Protein AF-A0AAW9L4E1-F1 (afdb_monomer)

Mean predicted aligned error: 10.04 Å

Nearest PDB structures (foldseek):
  4tv5-assembly1_A  TM=6.682E-01  e=5.127E-01  Staphylococcus aureus subsp. aureus str. Newman
  5ud0-assembly1_A  TM=3.630E-01  e=1.369E+00  Helicobacter pylori 26695
  7tji-assembly1_E  TM=1.903E-01  e=1.455E+00  Saccharomyces cerevisiae
  7tjj-assembly1_E  TM=1.861E-01  e=1.455E+00  Saccharomyces cerevisiae
  9bcx-assembly1_F  TM=1.910E-01  e=4.672E+00  Saccharomyces cerevisiae

Foldseek 3Di:
DLVVVLVVCVVLVHHSDDDPVPDQDPDADPVRHSDADEDEDAAPVVLVVVVVVCVVVVNDQAEYEHAVFLPVDDLVRLLVVLVSCVVSNHQYAGEQDQQPPVPPPDVCVVVVHRDQSAHDDPVSLVSSLVSLLSSQVSPRQEYARRHPVSLVVVVVCCVVVVGPVRRHPHPVVVVCQPDPVVSVVPDDDDDPDDDDPDD

pLDDT: mean 78.95, std 19.86, range [29.73, 97.75]

Structure (mmCIF, N/CA/C/O backbone):
data_AF-A0AAW9L4E1-F1
#
_entry.id   AF-A0AAW9L4E1-F1
#
loop_
_atom_site.group_PDB
_atom_site.id
_atom_site.type_symbol
_atom_site.label_atom_id
_atom_site.label_alt_id
_atom_site.label_comp_id
_atom_site.label_asym_id
_atom_site.label_entity_id
_atom_site.label_seq_id
_atom_site.pdbx_PDB_ins_code
_atom_site.Cartn_x
_atom_site.Cartn_y
_atom_site.Cartn_z
_atom_site.occupancy
_atom_site.B_iso_or_equiv
_atom_site.auth_seq_id
_atom_site.auth_comp_id
_atom_site.auth_asym_id
_atom_site.auth_atom_id
_atom_site.pdbx_PDB_model_num
ATOM 1 N N . MET A 1 1 ? -14.009 -3.585 35.046 1.00 80.94 1 MET A N 1
ATOM 2 C CA . MET A 1 1 ? -13.067 -3.297 33.941 1.00 80.94 1 MET A CA 1
ATOM 3 C C . MET A 1 1 ? -13.590 -3.684 32.552 1.00 80.94 1 MET A C 1
ATOM 5 O O . MET A 1 1 ? -14.058 -2.797 31.861 1.0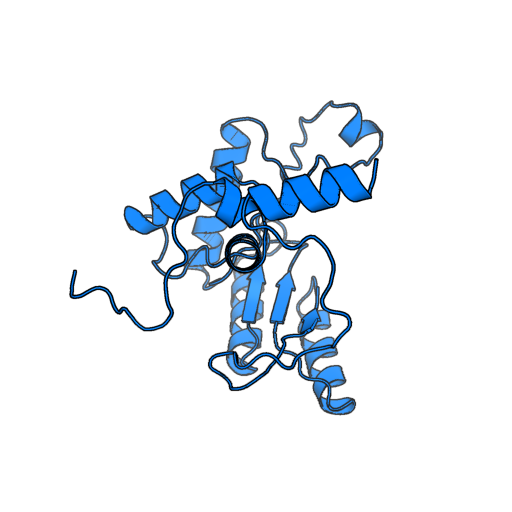0 80.94 1 MET A O 1
ATOM 9 N N . LYS A 1 2 ? -13.585 -4.957 32.101 1.00 91.88 2 LYS A N 1
ATOM 10 C CA . LYS A 1 2 ? -14.016 -5.288 30.712 1.00 91.88 2 LYS A CA 1
ATOM 11 C C . LYS A 1 2 ? -15.481 -4.926 30.405 1.00 91.88 2 LYS A C 1
ATOM 13 O O . LYS A 1 2 ? -15.759 -4.431 29.322 1.00 91.88 2 LYS A O 1
ATOM 18 N N . GLY A 1 3 ? -16.399 -5.144 31.352 1.00 95.06 3 GLY A N 1
ATOM 19 C CA . GLY A 1 3 ? -17.819 -4.793 31.185 1.00 95.06 3 GLY A CA 1
ATOM 20 C C . GLY A 1 3 ? -18.070 -3.285 31.067 1.00 95.06 3 GLY A C 1
ATOM 21 O O . GLY A 1 3 ? -18.851 -2.867 30.224 1.00 95.06 3 GLY A O 1
ATOM 22 N N . GLU A 1 4 ? -17.350 -2.468 31.841 1.00 96.69 4 GLU A N 1
ATOM 23 C CA . GLU A 1 4 ? -17.435 -0.999 31.767 1.00 96.69 4 GLU A CA 1
ATOM 24 C C . GLU A 1 4 ? -16.927 -0.480 30.417 1.00 96.69 4 GLU A C 1
ATOM 26 O O . GLU A 1 4 ? -17.550 0.391 29.820 1.00 96.69 4 GLU A O 1
ATOM 31 N N . VAL A 1 5 ? -15.839 -1.060 29.895 1.00 96.56 5 VAL A N 1
ATOM 32 C CA . VAL A 1 5 ? -15.319 -0.720 28.561 1.00 96.56 5 VAL A CA 1
ATOM 33 C C . VAL A 1 5 ? -16.316 -1.103 27.465 1.00 96.56 5 VAL A C 1
ATOM 35 O O . VAL A 1 5 ? -16.525 -0.325 26.542 1.00 96.56 5 VAL A O 1
ATOM 38 N N . ARG A 1 6 ? -16.979 -2.263 27.573 1.00 96.06 6 ARG A N 1
ATOM 39 C CA . ARG A 1 6 ? -18.031 -2.671 26.625 1.00 96.06 6 ARG A CA 1
ATOM 40 C C . ARG A 1 6 ? -19.215 -1.708 26.623 1.00 96.06 6 ARG A C 1
ATOM 42 O O . ARG A 1 6 ? -19.614 -1.262 25.554 1.00 96.06 6 ARG A O 1
ATOM 49 N N . ALA A 1 7 ? -19.706 -1.343 27.806 1.00 96.12 7 ALA A N 1
ATOM 50 C CA . ALA A 1 7 ? -20.781 -0.364 27.949 1.00 96.12 7 ALA A CA 1
ATOM 51 C C . ALA A 1 7 ? -20.380 1.010 27.384 1.00 96.12 7 ALA A C 1
ATOM 53 O O . ALA A 1 7 ? -21.186 1.690 26.753 1.00 96.12 7 ALA A O 1
ATOM 54 N N . TYR A 1 8 ? -19.116 1.409 27.560 1.00 95.50 8 TYR A N 1
ATOM 55 C CA . TYR A 1 8 ? -18.597 2.631 26.957 1.00 95.50 8 TYR A CA 1
ATOM 56 C C . TYR A 1 8 ? -18.561 2.556 25.422 1.00 95.50 8 TYR A C 1
ATOM 58 O O . TYR A 1 8 ? -19.024 3.492 24.776 1.00 95.50 8 TYR A O 1
ATOM 66 N N . LEU A 1 9 ? -18.082 1.453 24.828 1.00 94.75 9 LEU A N 1
ATOM 67 C CA . LEU A 1 9 ? -18.091 1.258 23.369 1.00 94.75 9 LEU A CA 1
ATOM 68 C C . LEU A 1 9 ? -19.512 1.331 22.795 1.00 94.75 9 LEU A C 1
ATOM 70 O O . LEU A 1 9 ? -19.737 2.026 21.810 1.00 94.75 9 LEU A O 1
ATOM 74 N N . GLU A 1 10 ? -20.483 0.697 23.451 1.00 93.31 10 GLU A N 1
ATOM 75 C CA . GLU A 1 10 ? -21.897 0.801 23.068 1.00 93.31 10 GLU A CA 1
ATOM 76 C C . GLU A 1 10 ? -22.405 2.248 23.134 1.00 93.31 10 GLU A C 1
ATOM 78 O O . GLU A 1 10 ? -23.114 2.693 22.232 1.00 93.31 10 GLU A O 1
ATOM 83 N N . SER A 1 11 ? -21.994 3.017 24.151 1.00 94.50 11 SER A N 1
ATOM 84 C CA . SER A 1 11 ? -22.405 4.421 24.311 1.00 94.50 11 SER A CA 1
ATOM 85 C C . SER A 1 11 ? -21.929 5.350 23.185 1.00 94.50 11 SER A C 1
ATOM 87 O O . SER A 1 11 ? -22.520 6.409 22.981 1.00 94.50 11 SER A O 1
ATOM 89 N N . ILE A 1 12 ? -20.891 4.949 22.442 1.00 94.38 12 ILE A N 1
ATOM 90 C CA . ILE A 1 12 ? -20.349 5.672 21.281 1.00 94.38 12 ILE A CA 1
ATOM 91 C C . ILE A 1 12 ? -20.669 4.970 19.950 1.00 94.38 12 ILE A C 1
ATOM 93 O O . ILE A 1 12 ? -19.976 5.194 18.957 1.00 94.38 12 ILE A O 1
ATOM 97 N N . ASP A 1 13 ? -21.692 4.107 19.926 1.00 89.31 13 ASP A N 1
ATOM 98 C CA . ASP A 1 13 ? -22.109 3.336 18.746 1.00 89.31 13 ASP A CA 1
ATOM 99 C C . ASP A 1 13 ? -20.950 2.528 18.129 1.00 89.31 13 ASP A C 1
ATOM 101 O O . ASP A 1 13 ? -20.707 2.538 16.921 1.00 89.31 13 ASP A O 1
ATOM 105 N N . CYS A 1 14 ? -20.173 1.849 18.974 1.00 91.38 14 CYS A N 1
ATOM 106 C CA . CYS A 1 14 ? -19.114 0.932 18.563 1.00 91.38 14 CYS A CA 1
ATOM 107 C C . CYS A 1 14 ? -19.436 -0.506 19.004 1.00 91.38 14 CYS A C 1
ATOM 109 O O . CYS A 1 14 ? -20.033 -0.700 20.065 1.00 91.38 14 CYS A O 1
ATOM 111 N N . PRO A 1 15 ? -19.022 -1.533 18.235 1.00 90.25 15 PRO A N 1
ATOM 112 C CA . PRO A 1 15 ? -19.212 -2.924 18.637 1.00 90.25 15 PRO A CA 1
ATOM 113 C C . PRO A 1 15 ? -18.525 -3.227 19.975 1.00 90.25 15 PRO A C 1
ATOM 115 O O . PRO A 1 15 ? -17.347 -2.922 20.160 1.00 90.25 15 PRO A O 1
ATOM 118 N N . SER A 1 16 ? -19.242 -3.859 20.905 1.00 93.06 16 SER A N 1
ATOM 119 C CA . SER A 1 16 ? -18.704 -4.274 22.211 1.00 93.06 16 SER A CA 1
ATOM 120 C C . SER A 1 16 ? -18.136 -5.699 22.230 1.00 93.06 16 SER A C 1
ATOM 122 O O . SER A 1 16 ? -17.572 -6.141 23.241 1.00 93.06 16 SER A O 1
ATOM 124 N N . ARG A 1 17 ? -18.284 -6.433 21.124 1.00 90.69 17 ARG A N 1
ATOM 125 C CA . ARG A 1 17 ? -17.785 -7.796 20.902 1.00 90.69 17 ARG A CA 1
ATOM 126 C C . ARG A 1 17 ? -17.677 -8.091 19.408 1.00 90.69 17 ARG A C 1
ATOM 128 O O . ARG A 1 17 ? -18.311 -7.410 18.604 1.00 90.69 17 ARG A O 1
ATOM 135 N N . ASP A 1 18 ? -16.944 -9.148 19.088 1.00 91.50 18 ASP A N 1
ATOM 136 C CA . ASP A 1 18 ? -16.891 -9.708 17.741 1.00 91.50 18 ASP A CA 1
ATOM 137 C C . ASP A 1 18 ? -18.202 -10.427 17.383 1.00 91.50 18 ASP A C 1
ATOM 139 O O . ASP A 1 18 ? -18.963 -10.873 18.262 1.00 91.50 18 ASP A O 1
ATOM 143 N N . ASP A 1 19 ? -18.437 -10.558 16.078 1.00 88.38 19 ASP A N 1
ATOM 144 C CA . ASP A 1 19 ? -19.536 -11.342 15.526 1.00 88.38 19 ASP A CA 1
ATOM 145 C C . ASP A 1 19 ? -19.203 -12.842 15.547 1.00 88.38 19 ASP A C 1
ATOM 147 O O . ASP A 1 19 ? -18.677 -13.412 14.594 1.00 88.38 19 ASP A O 1
ATOM 151 N N . TYR A 1 20 ? -19.501 -13.485 16.676 1.00 91.25 20 TYR A N 1
ATOM 152 C CA . TYR A 1 20 ? -19.357 -14.937 16.826 1.00 91.25 20 TYR A CA 1
ATOM 153 C C . TYR A 1 20 ? -20.478 -15.741 16.159 1.00 91.25 20 TYR A C 1
ATOM 155 O O . TYR A 1 20 ? -20.360 -16.963 16.088 1.00 91.25 20 TYR A O 1
ATOM 163 N N . ASP A 1 21 ? -21.537 -15.085 15.677 1.00 90.50 21 ASP A N 1
ATOM 164 C CA . ASP A 1 21 ? -22.596 -15.754 14.917 1.00 90.50 21 ASP A CA 1
ATOM 165 C C . ASP A 1 21 ? -22.172 -15.969 13.449 1.00 90.50 21 ASP A C 1
ATOM 167 O O . ASP A 1 21 ? -22.861 -16.672 12.711 1.00 90.50 21 ASP A O 1
ATOM 171 N N . LEU A 1 22 ? -21.006 -15.423 13.056 1.00 88.94 22 LEU A N 1
ATOM 172 C CA . LEU A 1 22 ? -20.386 -15.552 11.734 1.00 88.94 22 LEU A CA 1
ATOM 173 C C . LEU A 1 22 ? -21.362 -15.182 10.612 1.00 88.94 22 LEU A C 1
ATOM 175 O O . LEU A 1 22 ? -21.521 -15.919 9.636 1.00 88.94 22 LEU A O 1
ATOM 179 N N . SER A 1 23 ? -22.042 -14.043 10.770 1.00 88.81 23 SER A N 1
ATOM 180 C CA . SER A 1 23 ? -23.030 -13.602 9.795 1.00 88.81 23 SER A CA 1
ATOM 181 C C . SER A 1 23 ? -22.386 -13.374 8.423 1.00 88.81 23 SER A C 1
ATOM 183 O O . SER A 1 23 ? -21.315 -12.778 8.292 1.00 88.81 23 SER A O 1
ATOM 185 N N . THR A 1 24 ? -23.029 -13.887 7.374 1.00 87.50 24 THR A N 1
ATOM 186 C CA . THR A 1 24 ? -22.558 -13.689 6.001 1.00 87.50 24 THR A CA 1
ATOM 187 C C . THR A 1 24 ? -22.766 -12.234 5.597 1.00 87.50 24 THR A C 1
ATOM 189 O O . THR A 1 24 ? -23.858 -11.687 5.754 1.00 87.50 24 THR A O 1
ATOM 192 N N . SER A 1 25 ? -21.722 -11.602 5.062 1.00 87.88 25 SER A N 1
ATOM 193 C CA . SER A 1 25 ? -21.845 -10.256 4.507 1.00 87.88 25 SER A CA 1
ATOM 194 C C . SER A 1 25 ? -22.689 -10.276 3.234 1.00 87.88 25 SER A C 1
ATOM 196 O O . SER A 1 25 ? -22.499 -11.127 2.377 1.00 87.88 25 SER A O 1
ATOM 198 N N . GLU A 1 26 ? -23.577 -9.296 3.069 1.00 89.25 26 GLU A N 1
ATOM 199 C CA . GLU A 1 26 ? -24.306 -9.079 1.808 1.00 89.25 26 GLU A CA 1
ATOM 200 C C . GLU A 1 26 ? -23.493 -8.250 0.790 1.00 89.25 26 GLU A C 1
ATOM 202 O O . GLU A 1 26 ? -23.991 -7.902 -0.280 1.00 89.25 26 GLU A O 1
ATOM 207 N N . SER A 1 27 ? -22.261 -7.857 1.137 1.00 88.38 27 SER A N 1
ATOM 208 C CA . SER A 1 27 ? -21.400 -7.021 0.294 1.00 88.38 27 SER A CA 1
ATOM 209 C C . SER A 1 27 ? -20.395 -7.856 -0.485 1.00 88.38 27 SER A C 1
ATOM 211 O O . SER A 1 27 ? -19.674 -8.652 0.103 1.00 88.38 27 SER A O 1
ATOM 213 N N . THR A 1 28 ? -20.266 -7.573 -1.780 1.00 88.44 28 THR A N 1
ATOM 214 C CA . THR A 1 28 ? -19.254 -8.175 -2.655 1.00 88.44 28 THR A CA 1
ATOM 215 C C . THR A 1 28 ? -18.387 -7.099 -3.306 1.00 88.44 28 THR A C 1
ATOM 217 O O . THR A 1 28 ? -18.787 -5.934 -3.444 1.00 88.44 28 THR A O 1
ATOM 220 N N . PHE A 1 29 ? -17.188 -7.477 -3.746 1.00 84.50 29 PHE A N 1
ATOM 221 C CA . PHE A 1 29 ? -16.363 -6.637 -4.612 1.00 84.50 29 PHE A CA 1
ATOM 222 C C . PHE A 1 29 ? -17.003 -6.492 -6.009 1.00 84.50 29 PHE A C 1
ATOM 224 O O . PHE A 1 29 ? -17.884 -7.276 -6.372 1.00 84.50 29 PHE A O 1
ATOM 231 N N . PRO A 1 30 ? -16.580 -5.504 -6.828 1.00 82.50 30 PRO A N 1
ATOM 232 C CA . PRO A 1 30 ? -17.108 -5.321 -8.185 1.00 82.50 30 PRO A CA 1
ATOM 233 C C . PRO A 1 30 ? -16.941 -6.533 -9.113 1.00 82.50 30 PRO A C 1
ATOM 235 O O . PRO A 1 30 ? -17.665 -6.643 -10.096 1.00 82.50 30 PRO A O 1
ATOM 238 N N . ASP A 1 31 ? -16.004 -7.427 -8.801 1.00 78.31 31 ASP A N 1
ATOM 239 C CA . ASP A 1 31 ? -15.779 -8.691 -9.509 1.00 78.31 31 ASP A CA 1
ATOM 240 C C . ASP A 1 31 ? -16.546 -9.885 -8.909 1.00 78.31 31 ASP A C 1
ATOM 242 O O . ASP A 1 31 ? -16.361 -11.016 -9.345 1.00 78.31 31 ASP A O 1
ATOM 246 N N . GLY A 1 32 ? -17.416 -9.646 -7.922 1.00 84.50 32 GLY A N 1
ATOM 247 C CA . GLY A 1 32 ? -18.290 -10.654 -7.320 1.00 84.50 32 GLY A CA 1
ATOM 248 C C . GLY A 1 32 ? -17.671 -11.458 -6.177 1.00 84.50 32 GLY A C 1
ATOM 249 O O . GLY A 1 32 ? -18.383 -12.235 -5.554 1.00 84.50 32 GLY A O 1
ATOM 250 N N . SER A 1 33 ? -16.387 -11.268 -5.867 1.00 84.00 33 SER A N 1
ATOM 251 C CA . SER A 1 33 ? -15.748 -11.945 -4.731 1.00 84.00 33 SER A CA 1
ATOM 252 C C . SER A 1 33 ? -16.232 -11.418 -3.371 1.00 84.00 33 SER A C 1
ATOM 254 O O . SER A 1 33 ? -16.514 -10.225 -3.226 1.00 84.00 33 SER A O 1
ATOM 256 N N . ASP A 1 34 ? -16.284 -12.295 -2.364 1.00 87.38 34 ASP A N 1
ATOM 257 C CA . ASP A 1 34 ? -16.603 -11.932 -0.971 1.00 87.38 34 ASP A CA 1
ATOM 258 C C . ASP A 1 34 ? -15.377 -11.390 -0.214 1.00 87.38 34 ASP A C 1
ATOM 260 O O . ASP A 1 34 ? -15.488 -10.555 0.684 1.00 87.38 34 ASP A O 1
ATOM 264 N N . TYR A 1 35 ? -14.182 -11.852 -0.588 1.00 87.38 35 TYR A N 1
ATOM 265 C CA . TYR A 1 35 ? -12.907 -11.453 0.003 1.00 87.38 35 TYR A CA 1
ATOM 266 C C . TYR A 1 35 ? -11.794 -11.430 -1.048 1.00 87.38 35 TYR A C 1
ATOM 268 O O . TYR A 1 35 ? -11.903 -12.048 -2.107 1.00 87.38 35 TYR A O 1
ATOM 276 N N . LYS A 1 36 ? -10.705 -10.717 -0.738 1.00 87.06 36 LYS A N 1
ATOM 277 C CA . LYS A 1 36 ? -9.461 -10.736 -1.513 1.00 87.06 36 LYS A CA 1
ATOM 278 C C . LYS A 1 36 ? -8.325 -11.290 -0.673 1.00 87.06 36 LYS A C 1
ATOM 280 O O . LYS A 1 36 ? -8.222 -10.957 0.506 1.00 87.06 36 LYS A O 1
ATOM 285 N N . ILE A 1 37 ? -7.464 -12.083 -1.299 1.00 88.56 37 ILE A N 1
ATOM 286 C CA . ILE A 1 37 ? -6.185 -12.486 -0.714 1.00 88.56 37 ILE A CA 1
ATOM 287 C C . ILE A 1 37 ? -5.140 -11.440 -1.100 1.00 88.56 37 ILE A C 1
ATOM 289 O O . ILE A 1 37 ? -5.015 -11.082 -2.273 1.00 88.56 37 ILE A O 1
ATOM 293 N N . GLU A 1 38 ? -4.422 -10.936 -0.098 1.00 90.19 38 GLU A N 1
ATOM 294 C CA . GLU A 1 38 ? -3.299 -10.020 -0.286 1.00 90.19 38 GLU A CA 1
ATOM 295 C C . GLU A 1 38 ? -1.999 -10.816 -0.235 1.00 90.19 38 GLU A C 1
ATOM 297 O O . GLU A 1 38 ? -1.704 -11.471 0.766 1.00 90.19 38 GLU A O 1
ATOM 302 N N . LEU A 1 39 ? -1.222 -10.752 -1.310 1.00 92.88 39 LEU A N 1
ATOM 303 C CA . LEU A 1 39 ? 0.114 -11.332 -1.373 1.00 92.88 39 LEU A CA 1
ATOM 304 C C . LEU A 1 39 ? 1.142 -10.203 -1.487 1.00 92.88 39 LEU A C 1
ATOM 306 O O . LEU A 1 39 ? 0.847 -9.135 -2.024 1.00 92.88 39 LEU A O 1
ATOM 310 N N . LEU A 1 40 ? 2.338 -10.422 -0.941 1.00 93.50 40 LEU A N 1
ATOM 311 C CA . LEU A 1 40 ? 3.360 -9.382 -0.790 1.00 93.50 40 LEU A CA 1
ATOM 312 C C . LEU A 1 40 ? 4.646 -9.727 -1.561 1.00 93.50 40 LEU A C 1
ATOM 314 O O . LEU A 1 40 ? 5.685 -9.939 -0.931 1.00 93.50 40 LEU A O 1
ATOM 318 N N . PRO A 1 41 ? 4.597 -9.848 -2.900 1.00 94.12 41 PRO A N 1
ATOM 319 C CA . PRO A 1 41 ? 5.807 -10.041 -3.686 1.00 94.12 41 PRO A CA 1
ATOM 320 C C . PRO A 1 41 ? 6.654 -8.764 -3.748 1.00 94.12 41 PRO A C 1
ATOM 322 O O . PRO A 1 41 ? 6.140 -7.653 -3.619 1.00 94.12 41 PRO A O 1
ATOM 325 N N . THR A 1 42 ? 7.950 -8.934 -4.000 1.00 90.06 42 THR A N 1
ATOM 326 C CA . THR A 1 42 ? 8.928 -7.839 -4.084 1.00 90.06 42 THR A CA 1
ATOM 327 C C . THR A 1 42 ? 9.678 -7.776 -5.419 1.00 90.06 42 THR A C 1
ATOM 329 O O . THR A 1 42 ? 10.268 -6.749 -5.749 1.00 90.06 42 THR A O 1
ATOM 332 N N . SER A 1 43 ? 9.636 -8.832 -6.238 1.00 92.56 43 SER A N 1
ATOM 333 C CA . SER A 1 43 ? 10.309 -8.894 -7.546 1.00 92.56 43 SER A CA 1
ATOM 334 C C . SER A 1 43 ? 9.392 -9.435 -8.641 1.00 92.56 43 SER A C 1
ATOM 336 O O . SER A 1 43 ? 8.459 -10.177 -8.354 1.00 92.56 43 SER A O 1
ATOM 338 N N . LEU A 1 44 ? 9.677 -9.120 -9.910 1.00 94.06 44 LEU A N 1
ATOM 339 C CA . LEU A 1 44 ? 8.923 -9.659 -11.054 1.00 94.06 44 LEU A CA 1
ATOM 340 C C . LEU A 1 44 ? 8.885 -11.196 -11.072 1.00 94.06 44 LEU A C 1
ATOM 342 O O . LEU A 1 44 ? 7.841 -11.777 -11.337 1.00 94.06 44 LEU A O 1
ATOM 346 N N . GLU A 1 45 ? 9.991 -11.849 -10.708 1.00 95.94 45 GLU A N 1
ATOM 347 C CA . GLU A 1 45 ? 10.058 -13.312 -10.581 1.00 95.94 45 GLU A CA 1
ATOM 348 C C . GLU A 1 45 ? 9.050 -13.847 -9.553 1.00 95.94 45 GLU A C 1
ATOM 350 O O . GLU A 1 45 ? 8.395 -14.862 -9.787 1.00 95.94 45 GLU A O 1
ATOM 355 N N . GLN A 1 46 ? 8.878 -13.150 -8.424 1.00 96.25 46 GLN A N 1
ATOM 356 C CA . GLN A 1 46 ? 7.883 -13.530 -7.423 1.00 96.25 46 GLN A CA 1
ATOM 357 C C . GLN A 1 46 ? 6.451 -13.267 -7.888 1.00 96.25 46 GLN A C 1
ATOM 359 O O . GLN A 1 46 ? 5.565 -14.019 -7.500 1.00 96.25 46 GLN A O 1
ATOM 364 N N . TYR A 1 47 ? 6.209 -12.231 -8.700 1.00 96.31 47 TYR A N 1
ATOM 365 C CA . TYR A 1 47 ? 4.882 -11.999 -9.282 1.00 96.31 47 TYR A CA 1
ATOM 366 C C . TYR A 1 47 ? 4.504 -13.199 -10.148 1.00 96.31 47 TYR A C 1
ATOM 368 O O . TYR A 1 47 ? 3.467 -13.807 -9.898 1.00 96.31 47 TYR A O 1
ATOM 376 N N . ASP A 1 48 ? 5.382 -13.568 -11.086 1.00 96.56 48 ASP A N 1
ATOM 377 C CA . ASP A 1 48 ? 5.186 -14.704 -11.992 1.00 96.56 48 ASP A CA 1
ATOM 378 C C . ASP A 1 48 ? 4.989 -16.007 -11.198 1.00 96.56 48 ASP A C 1
ATOM 380 O O . ASP A 1 48 ? 3.990 -16.697 -11.369 1.00 96.56 48 ASP A O 1
ATOM 384 N N . THR A 1 49 ? 5.858 -16.279 -10.218 1.00 97.75 49 THR A N 1
ATOM 385 C CA . THR A 1 49 ? 5.759 -17.484 -9.375 1.00 97.75 49 THR A CA 1
ATOM 386 C C . THR A 1 49 ? 4.434 -17.565 -8.611 1.00 97.75 49 THR A C 1
ATOM 388 O O . THR A 1 49 ? 3.848 -18.637 -8.490 1.00 97.75 49 THR A O 1
ATOM 391 N N . LEU A 1 50 ? 3.954 -16.452 -8.047 1.00 97.12 50 LEU A N 1
ATOM 392 C CA . LEU A 1 50 ? 2.702 -16.443 -7.287 1.00 97.12 50 LEU A CA 1
ATOM 393 C C . LEU A 1 50 ? 1.476 -16.597 -8.187 1.00 97.12 50 LEU A C 1
ATOM 395 O O . LEU A 1 50 ? 0.499 -17.198 -7.746 1.00 97.12 50 LEU A O 1
ATOM 399 N N . ILE A 1 51 ? 1.521 -16.059 -9.407 1.00 95.75 51 ILE A N 1
ATOM 400 C CA . ILE A 1 51 ? 0.475 -16.256 -10.417 1.00 95.75 51 ILE A CA 1
ATOM 401 C C . ILE A 1 51 ? 0.398 -17.742 -10.781 1.00 95.75 51 ILE A C 1
ATOM 403 O O . ILE A 1 51 ? -0.669 -18.337 -10.635 1.00 95.75 51 ILE A O 1
ATOM 407 N N . ASP A 1 52 ? 1.536 -18.350 -11.130 1.00 96.62 52 ASP A N 1
ATOM 408 C CA . ASP A 1 52 ? 1.624 -19.765 -11.508 1.00 96.62 52 ASP A CA 1
ATOM 409 C C . ASP A 1 52 ? 1.127 -20.686 -10.383 1.00 96.62 52 ASP A C 1
ATOM 411 O O . ASP A 1 52 ? 0.313 -21.580 -10.609 1.00 96.62 52 ASP A O 1
ATOM 415 N N . LEU A 1 53 ? 1.559 -20.439 -9.140 1.00 96.81 53 LEU A N 1
ATOM 416 C CA . LEU A 1 53 ? 1.109 -21.210 -7.975 1.00 96.81 53 LEU A CA 1
ATOM 417 C C . LEU A 1 53 ? -0.377 -20.997 -7.664 1.00 96.81 53 LEU A C 1
ATOM 419 O O . LEU A 1 53 ? -1.043 -21.910 -7.172 1.00 96.81 53 LEU A O 1
ATOM 423 N N . GLY A 1 54 ? -0.895 -19.792 -7.915 1.00 94.50 54 GLY A N 1
ATOM 424 C CA . GLY A 1 54 ? -2.316 -19.487 -7.784 1.00 94.50 54 GLY A CA 1
ATOM 425 C C . GLY A 1 54 ? -3.159 -20.330 -8.735 1.00 94.50 54 GLY A C 1
ATOM 426 O O . GLY A 1 54 ? -4.145 -20.932 -8.312 1.00 94.50 54 GLY A O 1
ATOM 427 N N . GLU A 1 55 ? -2.730 -20.435 -9.994 1.00 94.19 55 GLU A N 1
ATOM 428 C CA . GLU A 1 55 ? -3.371 -21.291 -10.994 1.00 94.19 55 GLU A CA 1
ATOM 429 C C . GLU A 1 55 ? -3.222 -22.783 -10.650 1.00 94.19 55 GLU A C 1
ATOM 431 O O . GLU A 1 55 ? -4.215 -23.511 -10.646 1.00 94.19 55 GLU A O 1
ATOM 436 N N . GLU A 1 56 ? -2.015 -23.238 -10.290 1.00 97.56 56 GLU A N 1
ATOM 437 C CA . GLU A 1 56 ? -1.733 -24.642 -9.952 1.00 97.56 56 GLU A CA 1
ATOM 438 C C . GLU A 1 56 ? -2.612 -25.158 -8.802 1.00 97.56 56 GLU A C 1
ATOM 440 O O . GLU A 1 56 ? -3.057 -26.310 -8.810 1.00 97.56 56 GLU A O 1
ATOM 445 N N . HIS A 1 57 ? -2.855 -24.314 -7.799 1.00 95.94 57 HIS A N 1
ATOM 446 C CA . HIS A 1 57 ? -3.549 -24.699 -6.574 1.00 95.94 57 HIS A CA 1
ATOM 447 C C . HIS A 1 57 ? -5.008 -24.232 -6.494 1.00 95.94 57 HIS A C 1
ATOM 449 O O . HIS A 1 57 ? -5.627 -24.427 -5.447 1.00 95.94 57 HIS A O 1
ATOM 455 N N . ASP A 1 58 ? -5.562 -23.650 -7.564 1.00 92.94 58 ASP A N 1
ATOM 456 C CA . ASP A 1 58 ? -6.917 -23.071 -7.589 1.00 92.94 58 ASP A CA 1
ATOM 457 C C . ASP A 1 58 ? -7.126 -22.037 -6.458 1.00 92.94 58 ASP A C 1
ATOM 459 O O . ASP A 1 58 ? -8.149 -21.996 -5.768 1.00 92.94 58 ASP A O 1
ATOM 463 N N . VAL A 1 59 ? -6.101 -21.208 -6.224 1.00 91.19 59 VAL A N 1
ATOM 464 C CA . VAL A 1 59 ? -6.108 -20.131 -5.227 1.00 91.19 59 VAL A CA 1
ATOM 465 C C . VAL A 1 59 ? -6.169 -18.783 -5.945 1.00 91.19 59 VAL A C 1
ATOM 467 O O . VAL A 1 59 ? -5.255 -18.437 -6.694 1.00 91.19 59 VAL A O 1
ATOM 470 N N . PRO A 1 60 ? -7.198 -17.955 -5.692 1.00 89.12 60 PRO A N 1
ATOM 471 C CA . PRO A 1 60 ? -7.331 -16.682 -6.379 1.00 89.12 60 PRO A CA 1
ATOM 472 C C . PRO A 1 60 ? -6.237 -15.700 -5.949 1.00 89.12 60 PRO A C 1
ATOM 474 O O . PRO A 1 60 ? -6.146 -15.298 -4.786 1.00 89.12 60 PRO A O 1
ATOM 477 N N . VAL A 1 61 ? -5.456 -15.234 -6.920 1.00 92.62 61 VAL A N 1
ATOM 478 C CA . VAL A 1 61 ? -4.505 -14.134 -6.744 1.00 92.62 61 VAL A CA 1
ATOM 479 C C . VAL A 1 61 ? -5.213 -12.837 -7.108 1.00 92.62 61 VAL A C 1
ATOM 481 O O . VAL A 1 61 ? -5.355 -12.485 -8.271 1.00 92.62 61 VAL A O 1
ATOM 484 N N . ASN A 1 62 ? -5.742 -12.128 -6.111 1.00 91.31 62 ASN A N 1
ATOM 485 C CA . ASN A 1 62 ? -6.548 -10.933 -6.378 1.00 91.31 62 ASN A CA 1
ATOM 486 C C . ASN A 1 62 ? -5.778 -9.626 -6.237 1.00 91.31 62 ASN A C 1
ATOM 488 O O . ASN A 1 62 ? -6.141 -8.626 -6.862 1.00 91.31 62 ASN A O 1
ATOM 492 N N . LYS A 1 63 ? -4.787 -9.598 -5.343 1.00 92.56 63 LYS A N 1
ATOM 493 C CA . LYS A 1 63 ? -4.143 -8.360 -4.933 1.00 92.56 63 LYS A CA 1
ATOM 494 C C . LYS A 1 63 ? -2.692 -8.577 -4.536 1.00 92.56 63 LYS A C 1
ATOM 496 O O . LYS A 1 63 ? -2.391 -9.424 -3.697 1.00 92.56 63 LYS A O 1
ATOM 501 N N . PHE A 1 64 ? -1.831 -7.724 -5.074 1.00 94.31 64 PHE A N 1
ATOM 502 C CA . PHE A 1 64 ? -0.445 -7.582 -4.664 1.00 94.31 64 PHE A CA 1
ATOM 503 C C . PHE A 1 64 ? -0.225 -6.271 -3.919 1.00 94.31 64 PHE A C 1
ATOM 505 O O . PHE A 1 64 ? -0.736 -5.215 -4.308 1.00 94.31 64 PHE A O 1
ATOM 512 N N . ILE A 1 65 ? 0.540 -6.356 -2.833 1.00 92.25 65 ILE A N 1
AT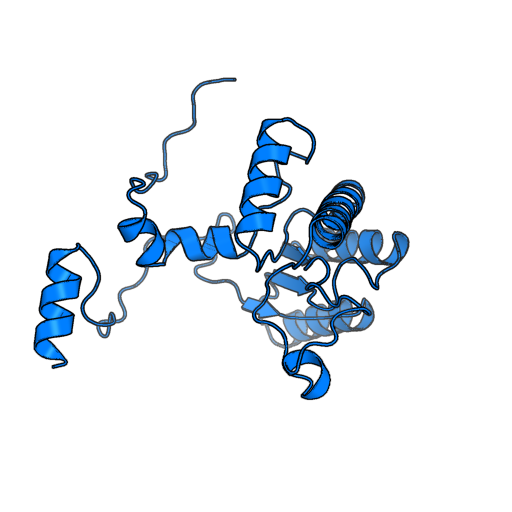OM 513 C CA . ILE A 1 65 ? 1.066 -5.207 -2.101 1.00 92.25 65 ILE A CA 1
ATOM 514 C C . ILE A 1 65 ? 2.587 -5.301 -2.134 1.00 92.25 65 ILE A C 1
ATOM 516 O O . ILE A 1 65 ? 3.189 -6.060 -1.376 1.00 92.25 65 ILE A O 1
ATOM 520 N N . ASP A 1 66 ? 3.196 -4.515 -3.012 1.00 91.62 66 ASP A N 1
ATOM 521 C CA . ASP A 1 66 ? 4.646 -4.434 -3.134 1.00 91.62 66 ASP A CA 1
ATOM 522 C C . ASP A 1 66 ? 5.201 -3.493 -2.062 1.00 91.62 66 ASP A C 1
ATOM 524 O O . ASP A 1 66 ? 5.047 -2.269 -2.137 1.00 91.62 66 ASP A O 1
ATOM 528 N N . VAL A 1 67 ? 5.791 -4.091 -1.026 1.00 82.31 67 VAL A N 1
ATOM 529 C CA . VAL A 1 67 ? 6.309 -3.378 0.153 1.00 82.31 67 VAL A CA 1
ATOM 530 C C . VAL A 1 67 ? 7.783 -3.001 0.039 1.00 82.31 67 VAL A C 1
ATOM 532 O O . VAL A 1 67 ? 8.259 -2.212 0.853 1.00 82.31 67 VAL A O 1
ATOM 535 N N . THR A 1 68 ? 8.505 -3.556 -0.941 1.00 73.94 68 THR A N 1
ATOM 536 C CA . THR A 1 68 ? 9.831 -3.054 -1.337 1.00 73.94 68 THR A CA 1
ATOM 537 C C . THR A 1 68 ? 9.691 -1.629 -1.837 1.00 73.94 68 THR A C 1
ATOM 539 O O . THR A 1 68 ? 10.397 -0.738 -1.374 1.00 73.94 68 THR A O 1
ATOM 542 N N . GLY A 1 69 ? 8.672 -1.402 -2.662 1.00 68.56 69 GLY A N 1
ATOM 543 C CA . GLY A 1 69 ? 8.169 -0.073 -2.916 1.00 68.56 69 GLY A CA 1
ATOM 544 C C . GLY A 1 69 ? 8.831 0.649 -4.077 1.00 68.56 69 GLY A C 1
ATOM 545 O O . GLY A 1 69 ? 9.800 0.195 -4.680 1.00 68.56 69 GLY A O 1
ATOM 546 N N . THR A 1 70 ? 8.275 1.817 -4.384 1.00 79.38 70 THR A N 1
ATOM 547 C CA . THR A 1 70 ? 8.590 2.581 -5.600 1.00 79.38 70 THR A CA 1
ATOM 548 C C . THR A 1 70 ? 10.033 3.073 -5.661 1.00 79.38 70 THR A C 1
ATOM 550 O O . THR A 1 70 ? 10.479 3.441 -6.738 1.00 79.38 70 THR A O 1
ATOM 553 N N . VAL A 1 71 ? 10.754 3.100 -4.540 1.00 82.19 71 VAL A N 1
ATOM 554 C CA . VAL A 1 71 ? 12.098 3.689 -4.459 1.00 82.19 71 VAL A CA 1
ATOM 555 C C . VAL A 1 71 ? 13.193 2.767 -4.990 1.00 82.19 71 VAL A C 1
ATOM 557 O O . VAL A 1 71 ? 14.168 3.255 -5.557 1.00 82.19 71 VAL A O 1
ATOM 560 N N . PHE A 1 72 ? 13.056 1.450 -4.822 1.00 84.69 72 PHE A N 1
ATOM 561 C CA . PHE A 1 72 ? 14.096 0.504 -5.247 1.00 84.69 72 PHE A CA 1
ATOM 562 C C . PHE A 1 72 ? 13.906 0.001 -6.675 1.00 84.69 72 PHE A C 1
ATOM 564 O O . PHE A 1 72 ? 14.880 -0.414 -7.299 1.00 84.69 72 PHE A O 1
ATOM 571 N N . ASP A 1 73 ? 12.679 0.062 -7.187 1.00 90.44 73 ASP A N 1
ATOM 572 C CA . ASP A 1 73 ? 12.377 -0.339 -8.552 1.00 90.44 73 ASP A CA 1
ATOM 573 C C . ASP A 1 73 ? 12.706 0.784 -9.542 1.00 90.44 73 ASP A C 1
ATOM 575 O O . ASP A 1 73 ? 12.313 1.946 -9.381 1.00 90.44 73 ASP A O 1
ATOM 579 N N . SER A 1 74 ? 13.364 0.415 -10.636 1.00 92.81 74 SER A N 1
ATOM 580 C CA . SER A 1 74 ? 13.490 1.280 -11.802 1.00 92.81 74 SER A CA 1
ATOM 581 C C . SER A 1 74 ? 12.128 1.557 -12.449 1.00 92.81 74 SER A C 1
ATOM 583 O O . SER A 1 74 ? 11.165 0.797 -12.323 1.00 92.81 74 SER A O 1
ATOM 585 N N . ASP A 1 75 ? 12.048 2.633 -13.230 1.00 95.56 75 ASP A N 1
ATOM 586 C CA . ASP A 1 75 ? 10.831 2.962 -13.977 1.00 95.56 75 ASP A CA 1
ATOM 587 C C . ASP A 1 75 ? 10.401 1.849 -14.954 1.00 95.56 75 ASP A C 1
ATOM 589 O O . ASP A 1 75 ? 9.223 1.743 -15.299 1.00 95.56 75 ASP A O 1
ATOM 593 N N . GLU A 1 76 ? 11.343 1.049 -15.460 1.00 96.12 76 GLU A N 1
ATOM 594 C CA . GLU A 1 76 ? 11.050 -0.105 -16.315 1.00 96.12 76 GLU A CA 1
ATOM 595 C C . GLU A 1 76 ? 10.410 -1.237 -15.508 1.00 96.12 76 GLU A C 1
ATOM 597 O O . GLU A 1 76 ? 9.350 -1.734 -15.891 1.00 96.12 76 GLU A O 1
ATOM 602 N N . GLU A 1 77 ? 10.983 -1.569 -14.349 1.00 95.19 77 GLU A N 1
ATOM 603 C CA . GLU A 1 77 ? 10.441 -2.585 -13.443 1.00 95.19 77 GLU A CA 1
ATOM 604 C C . GLU A 1 77 ? 9.034 -2.222 -12.966 1.00 95.19 77 GLU A C 1
ATOM 606 O O . GLU A 1 77 ? 8.141 -3.066 -13.013 1.00 95.19 77 GLU A O 1
ATOM 611 N N . ILE A 1 78 ? 8.785 -0.959 -12.597 1.00 95.56 78 ILE A N 1
ATOM 612 C CA . ILE A 1 78 ? 7.445 -0.504 -12.193 1.00 95.56 78 ILE A CA 1
ATOM 613 C C . ILE A 1 78 ? 6.441 -0.677 -13.334 1.00 95.56 78 ILE A C 1
ATOM 615 O O . ILE A 1 78 ? 5.329 -1.168 -13.113 1.00 95.56 78 ILE A O 1
ATOM 619 N N . ARG A 1 79 ? 6.807 -0.287 -14.563 1.00 96.69 79 ARG A N 1
ATOM 620 C CA . ARG A 1 79 ? 5.916 -0.434 -15.724 1.00 96.69 79 ARG A CA 1
ATOM 621 C C . ARG A 1 79 ? 5.604 -1.897 -16.005 1.00 96.69 79 ARG A C 1
ATOM 623 O O . ARG A 1 79 ? 4.442 -2.201 -16.282 1.00 96.69 79 ARG A O 1
ATOM 630 N N . GLU A 1 80 ? 6.598 -2.777 -15.914 1.00 96.94 80 GLU A N 1
ATOM 631 C CA . GLU A 1 80 ? 6.412 -4.210 -16.138 1.00 96.94 80 GLU A CA 1
ATOM 632 C C . GLU A 1 80 ? 5.565 -4.841 -15.026 1.00 96.94 80 GLU A C 1
ATOM 634 O O . GLU A 1 80 ? 4.584 -5.510 -15.339 1.00 96.94 80 GLU A O 1
ATOM 639 N N . LYS A 1 81 ? 5.816 -4.528 -13.744 1.00 96.19 81 LYS A N 1
ATOM 640 C CA . LYS A 1 81 ? 4.970 -4.964 -12.613 1.00 96.19 81 LYS A CA 1
ATOM 641 C C . LYS A 1 81 ? 3.515 -4.542 -12.826 1.00 96.19 81 LYS A C 1
ATOM 643 O O . LYS A 1 81 ? 2.593 -5.352 -12.736 1.00 96.19 81 LYS A O 1
ATOM 648 N N . CYS A 1 82 ? 3.298 -3.279 -13.200 1.00 95.81 82 CYS A N 1
ATOM 649 C CA . CYS A 1 82 ? 1.964 -2.770 -13.504 1.00 95.81 82 CYS A CA 1
ATOM 650 C C . CYS A 1 82 ? 1.326 -3.465 -14.714 1.00 95.81 82 CYS A C 1
ATOM 652 O O . CYS A 1 82 ? 0.110 -3.652 -14.740 1.00 95.81 82 CYS A O 1
ATOM 654 N N . LYS A 1 83 ? 2.111 -3.795 -15.743 1.00 97.00 83 LYS A N 1
ATOM 655 C CA . LYS A 1 83 ? 1.634 -4.495 -16.938 1.00 97.00 83 LYS A CA 1
ATOM 656 C C . LYS A 1 83 ? 1.206 -5.920 -16.595 1.00 97.00 83 LYS A C 1
ATOM 658 O O . LYS A 1 83 ? 0.052 -6.234 -16.866 1.00 97.00 83 LYS A O 1
ATOM 663 N N . ARG A 1 84 ? 2.058 -6.696 -15.919 1.00 95.75 84 ARG A N 1
ATOM 664 C CA . ARG A 1 84 ? 1.753 -8.062 -15.466 1.00 95.75 84 ARG A CA 1
ATOM 665 C C . ARG A 1 84 ? 0.465 -8.110 -14.652 1.00 95.75 84 ARG A C 1
ATOM 667 O O . ARG A 1 84 ? -0.463 -8.826 -15.002 1.00 95.75 84 ARG A O 1
ATOM 674 N N . CYS A 1 85 ? 0.335 -7.249 -13.640 1.00 95.44 85 CYS A N 1
ATOM 675 C CA . CYS A 1 85 ? -0.890 -7.204 -12.841 1.00 95.44 85 CYS A CA 1
ATOM 676 C C . CYS A 1 85 ? -2.136 -6.836 -13.659 1.00 95.44 85 CYS A C 1
ATOM 678 O O . CYS A 1 85 ? -3.217 -7.342 -13.383 1.00 95.44 85 CYS A O 1
ATOM 680 N N . ARG A 1 86 ? -2.022 -5.960 -14.667 1.00 94.69 86 ARG A N 1
ATOM 681 C CA . ARG A 1 86 ? -3.163 -5.632 -15.536 1.00 94.69 86 ARG A CA 1
ATOM 682 C C . ARG A 1 86 ? -3.568 -6.797 -16.433 1.00 94.69 86 ARG A C 1
ATOM 684 O O . ARG A 1 86 ? -4.765 -6.963 -16.642 1.00 94.69 86 ARG A O 1
ATOM 691 N N . GLU A 1 87 ? -2.601 -7.532 -16.974 1.00 95.25 87 GLU A N 1
ATOM 692 C CA . GLU A 1 87 ? -2.837 -8.696 -17.837 1.00 95.25 87 GLU A CA 1
ATOM 693 C C . GLU A 1 87 ? -3.571 -9.804 -17.068 1.00 95.25 87 GLU A C 1
ATOM 695 O O . GLU A 1 87 ? -4.556 -10.334 -17.576 1.00 95.25 87 GLU A O 1
ATOM 700 N N . GLU A 1 88 ? -3.203 -10.019 -15.804 1.00 94.00 88 GLU A N 1
ATOM 701 C CA . GLU A 1 88 ? -3.815 -11.026 -14.923 1.00 94.00 88 GLU A CA 1
ATOM 702 C C . GLU A 1 88 ? -5.037 -10.527 -14.127 1.00 94.00 88 GLU A C 1
ATOM 704 O O . GLU A 1 88 ? -5.618 -11.250 -13.321 1.00 94.00 88 GLU A O 1
ATOM 709 N N . GLY A 1 89 ? -5.439 -9.261 -14.291 1.00 91.38 89 GLY A N 1
ATOM 710 C CA . GLY A 1 89 ? -6.552 -8.682 -13.525 1.00 91.38 89 GLY A CA 1
ATOM 711 C C . GLY A 1 89 ? -6.285 -8.532 -12.016 1.00 91.38 89 GLY A C 1
ATOM 712 O O . GLY A 1 89 ? -7.225 -8.401 -11.230 1.00 91.38 89 GLY A O 1
ATOM 713 N N . ILE A 1 90 ? -5.018 -8.506 -11.606 1.00 93.06 90 ILE A N 1
ATOM 714 C CA . ILE A 1 90 ? -4.567 -8.368 -10.218 1.00 93.06 90 ILE A CA 1
ATOM 715 C C . ILE A 1 90 ? -4.539 -6.889 -9.820 1.00 93.06 90 ILE A C 1
ATOM 717 O O . ILE A 1 90 ? -4.002 -6.026 -10.523 1.00 93.06 90 ILE A O 1
ATOM 721 N N . GLN A 1 91 ? -5.076 -6.566 -8.644 1.00 92.06 91 GLN A N 1
ATOM 722 C CA . GLN A 1 91 ? -4.930 -5.230 -8.077 1.00 92.06 91 GLN A CA 1
ATOM 723 C C . GLN A 1 91 ? -3.512 -5.039 -7.524 1.00 92.06 91 GLN A C 1
ATOM 725 O O . GLN A 1 91 ? -3.137 -5.692 -6.556 1.00 92.06 91 GLN A O 1
ATOM 730 N N . LEU A 1 92 ? -2.756 -4.089 -8.075 1.00 92.88 9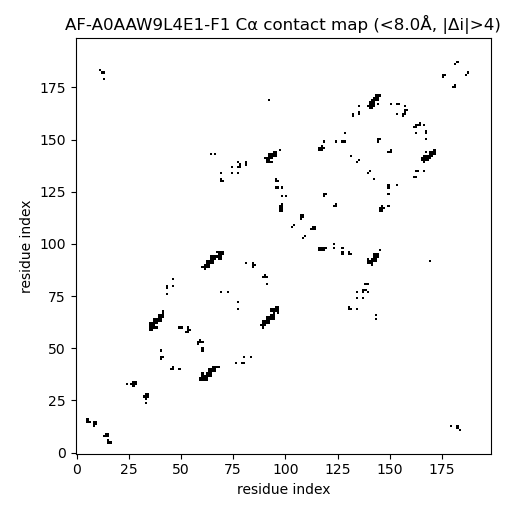2 LEU A N 1
ATOM 731 C CA . LEU A 1 92 ? -1.441 -3.713 -7.555 1.00 92.88 92 LEU A CA 1
ATOM 732 C C . LEU A 1 92 ? -1.517 -2.457 -6.682 1.00 92.88 92 LEU A C 1
ATOM 734 O O . LEU A 1 92 ? -1.965 -1.396 -7.136 1.00 92.88 92 LEU A O 1
ATOM 738 N N . LEU A 1 93 ? -1.039 -2.575 -5.444 1.00 92.62 93 LEU A N 1
ATOM 739 C CA . LEU A 1 93 ? -0.670 -1.453 -4.589 1.00 92.62 93 LEU A CA 1
ATOM 740 C C . LEU A 1 93 ? 0.846 -1.456 -4.413 1.00 92.62 93 LEU A C 1
ATOM 742 O O . LEU A 1 93 ? 1.417 -2.489 -4.080 1.00 92.62 93 LEU A O 1
ATOM 746 N N . MET A 1 94 ? 1.478 -0.296 -4.566 1.00 91.38 94 MET A N 1
ATOM 747 C CA . MET A 1 94 ? 2.888 -0.130 -4.211 1.00 91.38 94 MET A CA 1
ATOM 748 C C . MET A 1 94 ? 3.023 0.768 -2.990 1.00 91.38 94 MET A C 1
ATOM 750 O O . MET A 1 94 ? 2.263 1.721 -2.800 1.00 91.38 94 MET A O 1
ATOM 754 N N . GLU A 1 95 ? 3.972 0.455 -2.129 1.00 86.75 95 GLU A N 1
ATOM 755 C CA . GLU A 1 95 ? 4.309 1.298 -0.994 1.00 86.75 95 GLU A CA 1
ATOM 756 C C . GLU A 1 95 ? 5.367 2.329 -1.423 1.00 86.75 95 GLU A C 1
ATOM 758 O O . GLU A 1 95 ? 6.406 1.942 -1.950 1.00 86.75 95 GLU A O 1
ATOM 763 N N . PRO A 1 96 ? 5.141 3.645 -1.273 1.00 84.06 96 PRO A N 1
ATOM 764 C CA . PRO A 1 96 ? 6.250 4.591 -1.348 1.00 84.06 96 PRO A CA 1
ATOM 765 C C . PRO A 1 96 ? 7.165 4.387 -0.131 1.00 84.06 96 PRO A C 1
ATOM 767 O O . PRO A 1 96 ? 6.734 3.836 0.884 1.00 84.06 96 PRO A O 1
ATOM 770 N N . GLU A 1 97 ? 8.424 4.814 -0.215 1.00 72.75 97 GLU A N 1
ATOM 771 C CA . GLU A 1 97 ? 9.406 4.563 0.846 1.00 72.75 97 GLU A CA 1
ATOM 772 C C . GLU A 1 97 ? 8.919 4.975 2.245 1.00 72.75 97 GLU A C 1
ATOM 774 O O . GLU A 1 97 ? 8.403 6.072 2.473 1.00 72.75 97 GLU A O 1
ATOM 779 N N . LYS A 1 98 ? 9.131 4.072 3.211 1.00 63.19 98 LYS A N 1
ATOM 780 C CA . LYS A 1 98 ? 8.748 4.238 4.617 1.00 63.19 98 LYS A CA 1
ATOM 781 C C . LYS A 1 98 ? 9.787 5.035 5.398 1.00 63.19 98 LYS A C 1
ATOM 783 O O . LYS A 1 98 ? 10.347 4.521 6.361 1.00 63.19 98 LYS A O 1
ATOM 788 N N . GLY A 1 99 ? 10.071 6.268 4.987 1.00 53.47 99 GLY A N 1
ATOM 789 C CA . GLY A 1 99 ? 10.880 7.191 5.787 1.00 53.47 99 GLY A CA 1
ATOM 790 C C . GLY A 1 99 ? 12.190 6.594 6.322 1.00 53.47 99 GLY A C 1
ATOM 791 O O . GLY A 1 99 ? 12.559 6.907 7.456 1.00 53.47 99 GLY A O 1
ATOM 792 N N . HIS A 1 100 ? 12.869 5.733 5.547 1.00 53.88 100 HIS A N 1
ATOM 793 C CA . HIS A 1 100 ? 14.261 5.380 5.811 1.00 53.88 100 HIS A CA 1
ATOM 794 C C . HIS A 1 100 ? 15.093 6.618 5.513 1.00 53.88 100 HIS A C 1
ATOM 796 O O . HIS A 1 100 ? 15.701 6.760 4.463 1.00 53.88 100 HIS A O 1
ATOM 802 N N . ASP A 1 101 ? 15.068 7.555 6.445 1.00 58.28 101 ASP A N 1
ATOM 803 C CA . ASP A 1 101 ? 15.937 8.702 6.398 1.00 58.28 101 ASP A CA 1
ATOM 804 C C . ASP A 1 101 ? 17.341 8.202 6.770 1.00 58.28 101 ASP A C 1
ATOM 806 O O . ASP A 1 101 ? 17.550 7.768 7.907 1.00 58.28 101 ASP A O 1
ATOM 810 N N . PRO A 1 102 ? 18.326 8.235 5.854 1.00 55.97 102 PRO A N 1
ATOM 811 C CA . PRO A 1 102 ? 19.698 7.848 6.175 1.00 55.97 102 PRO A CA 1
ATOM 812 C C . PRO A 1 102 ? 20.301 8.722 7.287 1.00 55.97 102 PRO A C 1
ATOM 814 O O . PRO A 1 102 ? 21.325 8.366 7.870 1.00 55.97 102 PRO A O 1
ATOM 817 N N . SER A 1 103 ? 19.680 9.874 7.571 1.00 54.78 103 SER A N 1
ATOM 818 C CA . SER A 1 103 ? 20.005 10.774 8.673 1.00 54.78 103 SER A CA 1
ATOM 819 C C . SER A 1 103 ? 19.185 10.529 9.949 1.00 54.78 103 SER A C 1
ATOM 821 O O . SER A 1 103 ? 19.403 11.222 10.947 1.00 54.78 103 SER A O 1
ATOM 823 N N . ASP A 1 104 ? 18.299 9.522 9.980 1.00 61.41 104 ASP A N 1
ATOM 824 C CA . ASP A 1 104 ? 17.605 9.097 11.197 1.00 61.41 104 ASP A CA 1
ATOM 825 C C . ASP A 1 104 ? 18.599 8.434 12.164 1.00 61.41 104 ASP A C 1
ATOM 827 O O . ASP A 1 104 ? 18.881 7.237 12.147 1.00 61.41 104 ASP A O 1
ATOM 831 N N . VAL A 1 105 ? 19.137 9.269 13.052 1.00 61.47 105 VAL A N 1
ATOM 832 C CA . VAL A 1 105 ? 20.019 8.891 14.163 1.00 61.47 105 VAL A CA 1
ATOM 833 C C . VAL A 1 105 ? 19.245 8.454 15.414 1.00 61.47 105 VAL A C 1
ATOM 835 O O . VAL A 1 105 ? 19.811 8.389 16.509 1.00 61.47 105 VAL A O 1
ATOM 838 N N . SER A 1 106 ? 17.935 8.206 15.308 1.00 66.06 106 SER A N 1
ATOM 839 C CA . SER A 1 106 ? 17.128 7.801 16.454 1.00 66.06 106 SER A CA 1
ATOM 840 C C . SER A 1 106 ? 17.527 6.421 16.967 1.00 66.06 106 SER A C 1
ATOM 842 O O . SER A 1 106 ? 18.037 5.552 16.256 1.00 66.06 106 SER A O 1
ATOM 844 N N . GLN A 1 107 ? 17.215 6.184 18.241 1.00 63.81 107 GLN A N 1
ATOM 845 C CA . GLN A 1 107 ? 17.40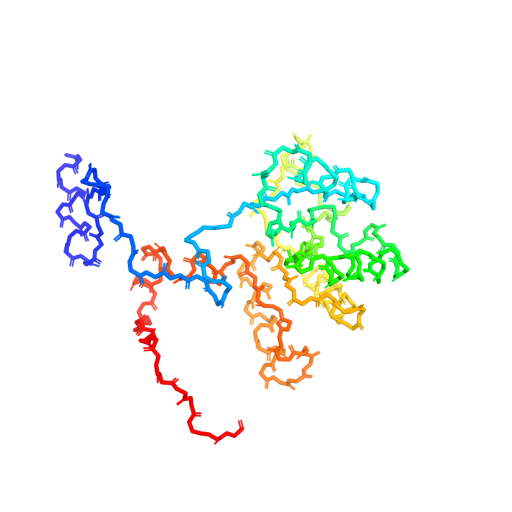0 4.873 18.860 1.00 63.81 107 GLN A CA 1
ATOM 846 C C . GLN A 1 107 ? 16.633 3.764 18.125 1.00 63.81 107 GLN A C 1
ATOM 848 O O . GLN A 1 107 ? 17.028 2.608 18.214 1.00 63.81 107 GLN A O 1
ATOM 853 N N . GLN A 1 108 ? 15.559 4.095 17.396 1.00 64.00 108 GLN A N 1
ATOM 854 C CA . GLN A 1 108 ? 14.791 3.112 16.632 1.00 64.00 108 GLN A CA 1
ATOM 855 C C . GLN A 1 108 ? 15.626 2.543 15.483 1.00 64.00 108 GLN A C 1
ATOM 857 O O . GLN A 1 108 ? 15.746 1.326 15.385 1.00 64.00 108 GLN A O 1
ATOM 862 N N . MET A 1 109 ? 16.304 3.396 14.709 1.00 64.12 109 MET A N 1
ATOM 863 C CA . MET A 1 109 ? 17.239 2.946 13.672 1.00 64.12 109 MET A CA 1
ATOM 864 C C . MET A 1 109 ? 18.419 2.167 14.250 1.00 64.12 109 MET A C 1
ATOM 866 O O . MET A 1 109 ? 18.755 1.100 13.741 1.00 64.12 109 MET A O 1
ATOM 870 N N . ALA A 1 110 ? 18.991 2.622 15.370 1.00 64.31 110 ALA A N 1
ATOM 871 C CA . ALA A 1 110 ? 20.077 1.904 16.044 1.00 64.31 110 ALA A CA 1
ATOM 872 C C . ALA A 1 110 ? 19.672 0.497 16.536 1.00 64.31 110 ALA A C 1
ATOM 874 O O . ALA A 1 110 ? 20.521 -0.383 16.661 1.00 64.31 110 ALA A O 1
ATOM 875 N N . LEU A 1 111 ? 18.382 0.282 16.809 1.00 68.38 111 LEU A N 1
ATOM 876 C CA . LEU A 1 111 ? 17.815 -1.005 17.219 1.00 68.38 111 LEU A CA 1
ATOM 877 C C . LEU A 1 111 ? 17.233 -1.812 16.045 1.00 68.38 111 LEU A C 1
ATOM 879 O O . LEU A 1 111 ? 16.661 -2.875 16.278 1.00 68.38 111 LEU A O 1
ATOM 883 N N . GLY A 1 112 ? 17.332 -1.316 14.804 1.00 56.97 112 GLY A N 1
ATOM 884 C CA . GLY A 1 112 ? 16.666 -1.915 13.641 1.00 56.97 112 GLY A CA 1
ATOM 885 C C . GLY A 1 112 ? 15.137 -1.941 13.765 1.00 56.97 112 GLY A C 1
ATOM 886 O O . GLY A 1 112 ? 14.466 -2.723 13.096 1.00 56.97 112 GLY A O 1
ATOM 887 N N . ALA A 1 113 ? 14.573 -1.122 14.654 1.00 58.88 113 ALA A N 1
ATOM 888 C CA . ALA A 1 113 ? 13.142 -1.001 14.841 1.00 58.88 113 ALA A CA 1
ATOM 889 C C . ALA A 1 113 ? 12.580 -0.085 13.753 1.00 58.88 113 ALA A C 1
ATOM 891 O O . ALA A 1 113 ? 13.008 1.064 13.630 1.00 58.88 113 ALA A O 1
ATOM 892 N N . MET A 1 114 ? 11.592 -0.570 12.995 1.00 55.22 114 MET A N 1
ATOM 893 C CA . MET A 1 114 ? 10.887 0.296 12.055 1.00 55.22 114 MET A CA 1
ATOM 894 C C . MET A 1 114 ? 10.178 1.411 12.840 1.00 55.22 114 MET A C 1
ATOM 896 O O . MET A 1 114 ? 9.346 1.106 13.706 1.00 55.22 114 MET A O 1
ATOM 900 N N . PRO A 1 115 ? 10.481 2.699 12.582 1.00 55.12 115 PRO A N 1
ATOM 901 C CA . PRO A 1 115 ? 9.628 3.779 13.053 1.00 55.12 115 PRO A CA 1
ATOM 902 C C . PRO A 1 115 ? 8.235 3.515 12.481 1.00 55.12 115 PRO A C 1
ATOM 904 O O . PRO A 1 115 ? 8.131 3.048 11.354 1.00 55.12 115 PRO A O 1
ATOM 907 N N . GLY A 1 116 ? 7.182 3.700 13.280 1.00 57.78 116 GLY A N 1
ATOM 908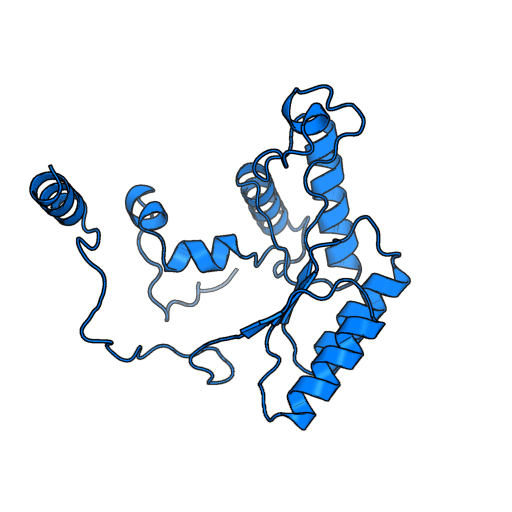 C CA . GLY A 1 116 ? 5.828 3.182 13.029 1.00 57.78 116 GLY A CA 1
ATOM 909 C C . GLY A 1 116 ? 5.101 3.751 11.804 1.00 57.78 116 GLY A C 1
ATOM 910 O O . GLY A 1 116 ? 4.026 4.319 11.957 1.00 57.78 116 GLY A O 1
ATOM 911 N N . GLY A 1 117 ? 5.679 3.605 10.613 1.00 61.44 117 GLY A N 1
ATOM 912 C CA . GLY A 1 117 ? 5.130 3.995 9.323 1.00 61.44 117 GLY A CA 1
ATOM 913 C C . GLY A 1 117 ? 5.013 5.500 9.101 1.00 61.44 117 GLY A C 1
ATOM 914 O O . GLY A 1 117 ? 4.257 5.886 8.216 1.00 61.44 117 GLY A O 1
ATOM 915 N N . THR A 1 118 ? 5.691 6.346 9.891 1.00 71.25 118 THR A N 1
ATOM 916 C CA . THR A 1 118 ? 5.560 7.809 9.790 1.00 71.25 118 THR A CA 1
ATOM 917 C C . THR A 1 118 ? 6.753 8.486 9.129 1.00 71.25 118 THR A C 1
ATOM 919 O O . THR A 1 118 ? 7.910 8.191 9.431 1.00 71.25 118 THR A O 1
ATOM 922 N N . VAL A 1 119 ? 6.461 9.444 8.250 1.00 77.81 119 VAL A N 1
ATOM 923 C CA . VAL A 1 119 ? 7.457 10.259 7.552 1.00 77.81 119 VAL A CA 1
ATOM 924 C C . VAL A 1 119 ? 7.857 11.436 8.441 1.00 77.81 119 VAL A C 1
ATOM 926 O O . VAL A 1 119 ? 7.011 12.174 8.948 1.00 77.81 119 VAL A O 1
ATOM 929 N N . ARG A 1 120 ? 9.164 11.627 8.648 1.00 77.31 120 ARG A N 1
ATOM 930 C CA . ARG A 1 120 ? 9.712 12.681 9.515 1.00 77.31 120 ARG A CA 1
ATOM 931 C C . ARG A 1 120 ? 10.460 13.720 8.703 1.00 77.31 120 ARG A C 1
ATOM 933 O O . ARG A 1 120 ? 11.311 13.368 7.904 1.00 77.31 120 ARG A O 1
ATOM 940 N N . GLY A 1 121 ? 10.198 14.994 8.973 1.00 81.31 121 GLY A N 1
ATOM 941 C CA . GLY A 1 121 ? 10.829 16.091 8.243 1.00 81.31 121 GLY A CA 1
ATOM 942 C C . GLY A 1 121 ? 10.136 16.383 6.913 1.00 81.31 121 GLY A C 1
ATOM 943 O O . GLY A 1 121 ? 9.558 15.508 6.268 1.00 81.31 121 GLY A O 1
ATOM 944 N N . VAL A 1 122 ? 10.158 17.657 6.525 1.00 85.75 122 VAL A N 1
ATOM 945 C CA . VAL A 1 122 ? 9.462 18.123 5.319 1.00 85.75 122 VAL A CA 1
ATOM 946 C C . VAL A 1 122 ? 10.144 17.603 4.056 1.00 85.75 122 VAL A C 1
ATOM 948 O O . VAL A 1 122 ? 9.447 17.249 3.114 1.00 85.75 122 VAL A O 1
ATOM 951 N N . ASP A 1 123 ? 11.471 17.473 4.051 1.00 85.94 123 ASP A N 1
ATOM 952 C CA . ASP A 1 123 ? 12.203 16.959 2.888 1.00 85.94 123 ASP A CA 1
ATOM 953 C C . ASP A 1 123 ? 11.824 15.503 2.579 1.00 85.94 123 ASP A C 1
ATOM 955 O O . ASP A 1 123 ? 11.526 15.170 1.435 1.00 85.94 123 ASP A O 1
ATOM 959 N N . ASN A 1 124 ? 11.700 14.651 3.601 1.00 82.94 124 ASN A N 1
ATOM 960 C CA . ASN A 1 124 ? 11.240 13.273 3.406 1.00 82.94 124 ASN A CA 1
ATOM 961 C C . ASN A 1 124 ? 9.769 13.207 2.981 1.00 82.94 124 ASN A C 1
ATOM 963 O O . ASN A 1 124 ? 9.402 12.346 2.181 1.00 82.94 124 ASN A O 1
ATOM 967 N N . LEU A 1 125 ? 8.922 14.128 3.461 1.00 86.69 125 LEU A N 1
ATOM 968 C CA . LEU A 1 125 ? 7.551 14.257 2.963 1.00 86.69 125 LEU A CA 1
ATOM 969 C C . LEU A 1 125 ? 7.548 14.607 1.472 1.00 86.69 125 LEU A C 1
ATOM 971 O O . LEU A 1 125 ? 6.824 13.975 0.707 1.00 86.69 125 LEU A O 1
ATOM 975 N N . VAL A 1 126 ? 8.370 15.569 1.048 1.00 90.25 126 VAL A N 1
ATOM 976 C CA . VAL A 1 126 ? 8.515 15.940 -0.365 1.00 90.25 126 VAL A CA 1
ATOM 977 C C . VAL A 1 126 ? 8.985 14.745 -1.192 1.00 90.25 126 VAL A C 1
ATOM 979 O O . VAL A 1 126 ? 8.350 14.444 -2.201 1.00 90.25 126 VAL A O 1
ATOM 982 N N . ASN A 1 127 ? 10.015 14.022 -0.745 1.00 87.94 127 ASN A N 1
ATOM 983 C CA . ASN A 1 127 ? 10.517 12.828 -1.433 1.00 87.94 127 ASN A CA 1
ATOM 984 C C . ASN A 1 127 ? 9.428 11.753 -1.562 1.00 87.94 127 ASN A C 1
ATOM 986 O O . ASN A 1 127 ? 9.171 11.264 -2.657 1.00 87.94 127 ASN A O 1
ATOM 990 N N . THR A 1 128 ? 8.704 11.462 -0.478 1.00 88.69 128 THR A N 1
ATOM 991 C CA . THR A 1 128 ? 7.609 10.476 -0.478 1.00 88.69 128 THR A CA 1
ATOM 992 C C . THR A 1 128 ? 6.498 10.862 -1.460 1.00 88.69 128 THR A C 1
ATOM 994 O O . THR A 1 128 ? 5.985 10.022 -2.197 1.00 88.69 128 THR A O 1
ATOM 997 N N . LEU A 1 129 ? 6.107 12.139 -1.497 1.00 90.69 129 LEU A N 1
ATOM 998 C CA . LEU A 1 129 ? 5.066 12.624 -2.408 1.00 90.69 129 LEU A CA 1
ATOM 999 C C . LEU A 1 129 ? 5.533 12.632 -3.870 1.00 90.69 129 LEU A C 1
ATOM 1001 O O . LEU A 1 129 ? 4.743 12.312 -4.759 1.00 90.69 129 LEU A O 1
ATOM 1005 N N . ALA A 1 130 ? 6.801 12.969 -4.121 1.00 91.62 130 ALA A N 1
ATOM 1006 C CA . ALA A 1 130 ? 7.408 12.892 -5.448 1.00 91.62 130 ALA A CA 1
ATOM 1007 C C . ALA A 1 130 ? 7.431 11.445 -5.962 1.00 91.62 130 ALA A C 1
ATOM 1009 O O . ALA A 1 130 ? 7.081 11.201 -7.115 1.00 91.62 130 ALA A O 1
ATOM 1010 N N . GLU A 1 131 ? 7.734 10.488 -5.088 1.00 90.06 131 GLU A N 1
ATOM 1011 C CA . GLU A 1 131 ? 7.702 9.057 -5.387 1.00 90.06 131 GLU A CA 1
ATOM 1012 C C . GLU A 1 131 ? 6.300 8.557 -5.738 1.00 90.06 131 GLU A C 1
ATOM 1014 O O . GLU A 1 131 ? 6.112 7.895 -6.760 1.00 90.06 131 GLU A O 1
ATOM 1019 N N . VAL A 1 132 ? 5.289 8.944 -4.953 1.00 91.75 132 VAL A N 1
ATOM 1020 C CA . VAL A 1 132 ? 3.883 8.648 -5.274 1.00 91.75 132 VAL A CA 1
ATOM 1021 C C . VAL A 1 132 ? 3.505 9.223 -6.640 1.00 91.75 132 VAL A C 1
ATOM 1023 O O . VAL A 1 132 ? 2.865 8.536 -7.438 1.00 91.75 132 VAL A O 1
ATOM 1026 N N . LYS A 1 133 ? 3.904 10.468 -6.931 1.00 92.81 133 LYS A N 1
ATOM 1027 C CA . LYS A 1 133 ? 3.618 11.118 -8.217 1.00 92.81 133 LYS A CA 1
ATOM 1028 C C . LYS A 1 133 ? 4.290 10.375 -9.374 1.00 92.81 133 LYS A C 1
ATOM 1030 O O . LYS A 1 133 ? 3.597 10.010 -10.322 1.00 92.81 133 LYS A O 1
ATOM 1035 N N . ARG A 1 134 ? 5.587 10.068 -9.263 1.00 93.69 134 ARG A N 1
ATOM 1036 C CA . ARG A 1 134 ? 6.347 9.312 -10.271 1.00 93.69 134 ARG A CA 1
ATOM 103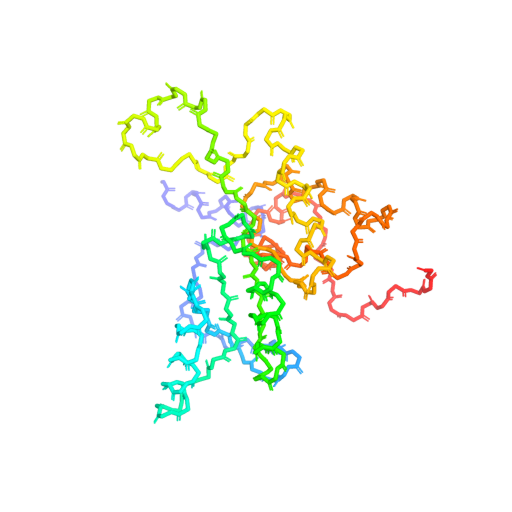7 C C . ARG A 1 134 ? 5.706 7.953 -10.544 1.00 93.69 134 ARG A C 1
ATOM 1039 O O . ARG A 1 134 ? 5.386 7.634 -11.683 1.00 93.69 134 ARG A O 1
ATOM 1046 N N . ALA A 1 135 ? 5.448 7.167 -9.505 1.00 94.00 135 ALA A N 1
ATOM 1047 C CA . ALA A 1 135 ? 4.838 5.850 -9.648 1.00 94.00 135 ALA A CA 1
ATOM 1048 C C . ALA A 1 135 ? 3.433 5.913 -10.272 1.00 94.00 135 ALA A C 1
ATOM 1050 O O . ALA A 1 135 ? 3.084 5.072 -11.104 1.00 94.00 135 ALA A O 1
ATOM 1051 N N . ALA A 1 136 ? 2.640 6.935 -9.934 1.00 93.69 136 ALA A N 1
ATOM 1052 C CA . ALA A 1 136 ? 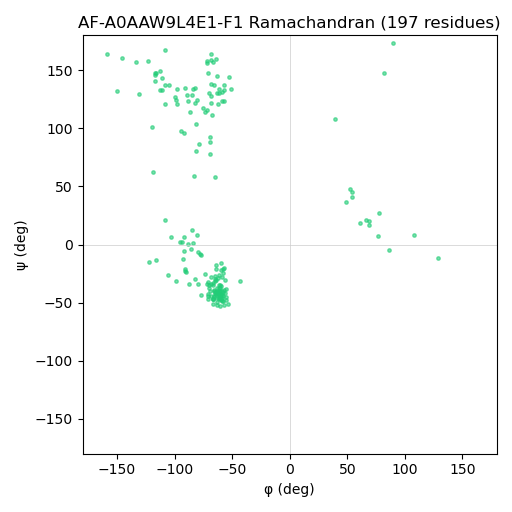1.333 7.149 -10.547 1.00 93.69 136 ALA A CA 1
ATOM 1053 C C . ALA A 1 136 ? 1.447 7.446 -12.053 1.00 93.69 136 ALA A C 1
ATOM 1055 O O . ALA A 1 136 ? 0.675 6.904 -12.845 1.00 93.69 136 ALA A O 1
ATOM 1056 N N . GLU A 1 137 ? 2.435 8.246 -12.467 1.00 93.56 137 GLU A N 1
ATOM 1057 C CA . GLU A 1 137 ? 2.739 8.519 -13.882 1.00 93.56 137 GLU A CA 1
ATOM 1058 C C . GLU A 1 137 ? 3.200 7.261 -14.639 1.00 93.56 137 GLU A C 1
ATOM 1060 O O . GLU A 1 137 ? 2.904 7.102 -15.824 1.00 93.56 137 GLU A O 1
ATOM 1065 N N . LEU A 1 138 ? 3.861 6.327 -13.950 1.00 95.19 138 LEU A N 1
ATOM 1066 C CA . LEU A 1 138 ? 4.282 5.030 -14.495 1.00 95.19 138 LEU A CA 1
ATOM 1067 C C . LEU A 1 138 ? 3.142 3.999 -14.587 1.00 95.19 138 LEU A C 1
ATOM 1069 O O . LEU A 1 138 ? 3.307 2.945 -15.207 1.00 95.19 138 LEU A O 1
ATOM 1073 N N . GLY A 1 139 ? 1.969 4.309 -14.027 1.00 92.81 139 GLY A N 1
ATOM 1074 C CA . GLY A 1 139 ? 0.756 3.498 -14.138 1.00 92.81 139 GLY A CA 1
ATOM 1075 C C . GLY A 1 139 ? 0.352 2.749 -12.868 1.00 92.81 139 GLY A C 1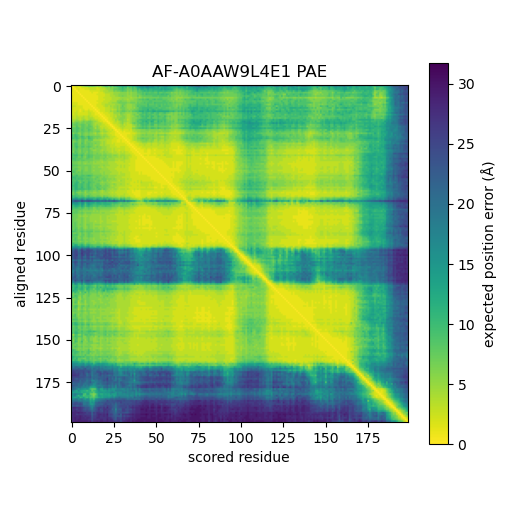
ATOM 1076 O O . GLY A 1 139 ? -0.587 1.946 -12.930 1.00 92.81 139 GLY A O 1
ATOM 1077 N N . VAL A 1 140 ? 1.004 3.011 -11.730 1.00 93.19 140 VAL A N 1
ATOM 1078 C CA . VAL A 1 140 ? 0.565 2.516 -10.418 1.00 93.19 140 VAL A CA 1
ATOM 1079 C C . VAL A 1 140 ? -0.738 3.207 -10.036 1.00 93.19 140 VAL A C 1
ATOM 1081 O O . VAL A 1 140 ? -0.834 4.433 -10.039 1.00 93.19 140 VAL A O 1
ATOM 1084 N N . ARG A 1 141 ? -1.763 2.423 -9.683 1.00 89.50 141 ARG A N 1
ATOM 1085 C CA . ARG A 1 141 ? -3.089 2.972 -9.347 1.00 89.50 141 ARG A CA 1
ATOM 1086 C C . ARG A 1 141 ? -3.416 2.964 -7.860 1.00 89.50 141 ARG A C 1
ATOM 1088 O O . ARG A 1 141 ? -4.199 3.800 -7.418 1.00 89.50 141 ARG A O 1
ATOM 1095 N N . GLY A 1 142 ? -2.827 2.050 -7.095 1.00 89.50 142 GLY A N 1
ATOM 1096 C CA . GLY A 1 142 ? -3.032 1.935 -5.654 1.00 89.50 142 GLY A CA 1
ATOM 1097 C C . GLY A 1 142 ? -1.739 2.177 -4.884 1.00 89.50 142 GLY A C 1
ATOM 1098 O O . GLY A 1 142 ? -0.665 1.801 -5.345 1.00 89.50 142 GLY A O 1
ATOM 1099 N N . PHE A 1 143 ? -1.847 2.772 -3.695 1.00 89.44 143 PHE A N 1
ATOM 1100 C CA . PHE A 1 143 ? -0.686 3.035 -2.839 1.00 89.44 143 PHE A CA 1
ATOM 1101 C C . PHE A 1 143 ? -0.916 2.567 -1.409 1.00 89.44 143 PHE A C 1
ATOM 1103 O O . PHE A 1 143 ? -1.908 2.944 -0.786 1.00 89.44 143 PHE A O 1
ATOM 1110 N N . ASN A 1 144 ? 0.008 1.795 -0.846 1.00 86.50 144 ASN A N 1
ATOM 1111 C CA . ASN A 1 144 ? -0.053 1.421 0.565 1.00 86.50 144 ASN A CA 1
ATOM 1112 C C . ASN A 1 144 ? 0.509 2.550 1.447 1.00 86.50 144 ASN A C 1
ATOM 1114 O O . ASN A 1 144 ? 1.667 2.521 1.839 1.00 86.50 144 ASN A O 1
ATOM 1118 N N . LEU A 1 145 ? -0.298 3.579 1.723 1.00 84.88 145 LEU A N 1
ATOM 1119 C CA . LEU A 1 145 ? 0.118 4.724 2.544 1.00 84.88 145 LEU A CA 1
ATOM 1120 C C . LEU A 1 145 ? -0.107 4.437 4.033 1.00 84.88 145 LEU A C 1
ATOM 1122 O O . LEU A 1 145 ? -1.256 4.327 4.464 1.00 84.88 145 LEU A O 1
ATOM 1126 N N . GLN A 1 146 ? 0.980 4.347 4.801 1.00 76.75 146 GLN A N 1
ATOM 1127 C CA . GLN A 1 146 ? 0.935 4.127 6.253 1.00 76.75 146 GLN A CA 1
ATOM 1128 C C . GLN A 1 146 ? 0.819 5.434 7.050 1.00 76.75 146 GLN A C 1
ATOM 1130 O O . GLN A 1 146 ? 0.142 5.474 8.075 1.00 76.75 146 GLN A O 1
ATOM 1135 N N . ASP A 1 147 ? 1.431 6.511 6.557 1.00 79.81 147 ASP A N 1
ATOM 1136 C CA . ASP A 1 147 ? 1.410 7.819 7.207 1.00 79.81 147 ASP A CA 1
ATOM 1137 C C . ASP A 1 147 ? 0.115 8.590 6.878 1.00 79.81 147 ASP A C 1
ATOM 1139 O O . ASP A 1 147 ? -0.204 8.865 5.714 1.00 79.81 147 ASP A O 1
ATOM 1143 N N . GLU A 1 148 ? -0.647 8.969 7.910 1.00 81.62 148 GLU A N 1
ATOM 1144 C CA . GLU A 1 148 ? -1.900 9.720 7.752 1.00 81.62 148 GLU A CA 1
ATOM 1145 C C . GLU A 1 148 ? -1.697 11.127 7.167 1.00 81.62 148 GLU A C 1
ATOM 1147 O O . GLU A 1 148 ? -2.570 11.639 6.457 1.00 81.62 148 GLU A O 1
ATOM 1152 N N . GLY A 1 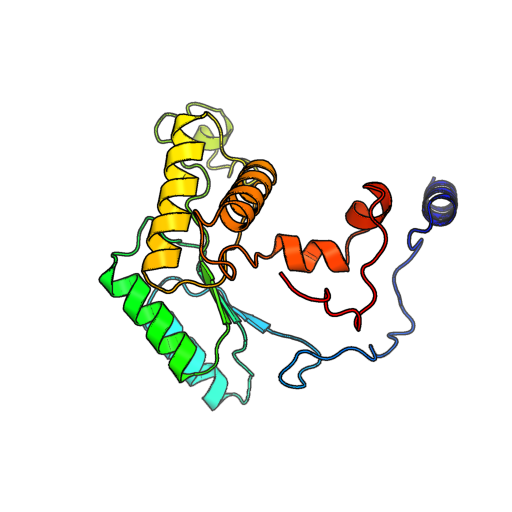149 ? -0.560 11.762 7.456 1.00 83.69 149 GLY A N 1
ATOM 1153 C CA . GLY A 1 149 ? -0.156 13.048 6.900 1.00 83.69 149 GLY A CA 1
ATOM 1154 C C . GLY A 1 149 ? 0.119 12.948 5.403 1.00 83.69 149 GLY A C 1
ATOM 1155 O O . GLY A 1 149 ? -0.443 13.731 4.635 1.00 83.69 149 GLY A O 1
ATOM 1156 N N . VAL A 1 150 ? 0.879 11.937 4.973 1.00 87.69 150 VAL A N 1
ATOM 1157 C CA . VAL A 1 150 ? 1.098 11.630 3.547 1.00 87.69 150 VAL A CA 1
ATOM 1158 C C . VAL A 1 150 ? -0.235 11.355 2.860 1.00 87.69 150 VAL A C 1
ATOM 1160 O O . VAL A 1 150 ? -0.538 11.980 1.845 1.00 87.69 150 VAL A O 1
ATOM 1163 N N . LEU A 1 151 ? -1.091 10.504 3.442 1.00 87.81 151 LEU A N 1
ATOM 1164 C CA . LEU A 1 151 ? -2.428 10.246 2.898 1.00 87.81 151 LEU A CA 1
ATOM 1165 C C . LEU A 1 151 ? -3.230 11.541 2.736 1.00 87.81 151 LEU A C 1
ATOM 1167 O O . LEU A 1 151 ? -3.874 11.745 1.706 1.00 87.81 151 LEU A O 1
ATOM 1171 N N . ARG A 1 152 ? -3.215 12.417 3.743 1.00 87.88 152 ARG A N 1
ATOM 1172 C CA . ARG A 1 152 ? -3.950 13.684 3.709 1.00 87.88 152 ARG A CA 1
ATOM 1173 C C . ARG A 1 152 ? -3.472 14.587 2.574 1.00 87.88 152 ARG A C 1
ATOM 1175 O O . ARG A 1 152 ? -4.315 15.181 1.903 1.00 87.88 152 ARG A O 1
ATOM 1182 N N . VAL A 1 153 ? -2.162 14.686 2.354 1.00 91.69 153 VAL A N 1
ATOM 1183 C CA . VAL A 1 153 ? -1.603 15.502 1.268 1.00 91.69 153 VAL A CA 1
ATOM 1184 C C . VAL A 1 153 ? -1.889 14.870 -0.093 1.00 91.69 153 VAL A C 1
ATOM 1186 O O . VAL A 1 153 ? -2.383 15.571 -0.970 1.00 91.69 153 VAL A O 1
ATOM 1189 N N . CYS A 1 154 ? -1.720 13.554 -0.255 1.00 90.94 154 CYS A N 1
ATOM 1190 C CA . CYS A 1 154 ? -2.081 12.850 -1.490 1.00 90.94 154 CYS A CA 1
ATOM 1191 C C . CYS A 1 154 ? -3.558 13.056 -1.863 1.00 90.94 154 CYS A C 1
ATOM 1193 O O . CYS A 1 154 ? -3.874 13.291 -3.027 1.00 90.94 154 CYS A O 1
ATOM 1195 N N . LEU A 1 155 ? -4.478 13.018 -0.889 1.00 89.31 155 LEU A N 1
ATOM 1196 C CA . LEU A 1 155 ? -5.894 13.316 -1.136 1.00 89.31 155 LEU A CA 1
ATOM 1197 C C . LEU A 1 155 ? -6.099 14.747 -1.650 1.00 89.31 155 LEU A C 1
ATOM 1199 O O . LEU A 1 155 ? -6.842 14.934 -2.609 1.00 89.31 155 LEU A O 1
ATOM 1203 N N . LYS A 1 156 ? -5.410 15.737 -1.068 1.00 91.00 156 LYS A N 1
ATOM 1204 C CA . LYS A 1 156 ? -5.469 17.127 -1.543 1.00 91.00 156 LYS A CA 1
ATOM 1205 C C . LYS A 1 156 ? -4.875 17.277 -2.947 1.00 91.00 156 LYS A C 1
ATOM 1207 O O . LYS A 1 156 ? -5.482 17.923 -3.789 1.00 91.00 156 LYS A O 1
ATOM 1212 N N . MET A 1 157 ? -3.744 16.626 -3.221 1.00 92.81 157 MET A N 1
ATOM 1213 C CA . MET A 1 157 ? -3.119 16.616 -4.546 1.00 92.81 157 MET A CA 1
ATOM 1214 C C . MET A 1 157 ? -4.044 16.020 -5.614 1.00 92.81 157 MET A C 1
ATOM 1216 O O . MET A 1 157 ? -4.067 16.520 -6.731 1.00 92.81 157 MET A O 1
ATOM 1220 N N . ARG A 1 158 ? -4.855 15.001 -5.293 1.00 89.69 158 ARG A N 1
ATOM 1221 C CA . ARG A 1 158 ? -5.894 14.507 -6.220 1.00 89.69 158 ARG A CA 1
ATOM 1222 C C . ARG A 1 158 ? -6.982 15.541 -6.477 1.00 89.69 158 ARG A C 1
ATOM 1224 O O . ARG A 1 158 ? -7.399 15.696 -7.617 1.00 89.69 158 ARG A O 1
ATOM 1231 N N . GLU A 1 159 ? -7.465 16.204 -5.423 1.00 90.12 159 GLU A N 1
ATOM 1232 C CA . GLU A 1 159 ? -8.483 17.261 -5.538 1.00 90.12 159 GLU A CA 1
ATOM 1233 C C . GLU A 1 159 ? -7.983 18.424 -6.407 1.00 90.12 159 GLU A C 1
ATOM 1235 O O . GLU A 1 159 ? -8.762 18.994 -7.165 1.00 90.12 159 GLU A O 1
ATOM 1240 N N . ASP A 1 160 ? -6.685 18.728 -6.335 1.00 93.88 160 ASP A N 1
ATOM 1241 C CA . ASP A 1 160 ? -6.029 19.784 -7.116 1.00 93.88 160 ASP A CA 1
ATOM 1242 C C . ASP A 1 160 ? -5.565 19.334 -8.512 1.00 93.88 160 ASP A C 1
ATOM 1244 O O . ASP A 1 160 ? -5.070 20.151 -9.284 1.00 93.88 160 ASP A O 1
ATOM 1248 N N . GLY A 1 161 ? -5.720 18.052 -8.860 1.00 91.00 161 GLY A N 1
ATOM 1249 C CA . GLY A 1 161 ? -5.280 17.494 -10.144 1.00 91.00 161 GLY A CA 1
ATOM 1250 C C . GLY A 1 161 ? -3.771 17.234 -10.259 1.00 91.00 161 GLY A C 1
ATOM 1251 O O . GLY A 1 161 ? -3.297 16.864 -11.329 1.00 91.00 161 GLY A O 1
ATOM 1252 N N . GLU A 1 162 ? -3.018 17.377 -9.168 1.00 93.25 162 GLU A N 1
ATOM 1253 C CA . GLU A 1 162 ? -1.581 17.080 -9.091 1.00 93.25 162 GLU A CA 1
ATOM 1254 C C . GLU A 1 162 ? -1.270 15.579 -9.076 1.00 93.25 162 GLU A C 1
ATOM 1256 O O . GLU A 1 162 ? -0.180 15.164 -9.479 1.00 93.25 162 GLU A O 1
ATOM 1261 N N . LEU A 1 163 ? -2.223 14.766 -8.617 1.00 91.88 163 LEU A N 1
ATOM 1262 C CA . LEU A 1 163 ? -2.216 13.313 -8.760 1.00 91.88 163 LEU A CA 1
ATOM 1263 C C . LEU A 1 163 ? -3.422 12.876 -9.600 1.00 91.88 163 LEU A C 1
ATOM 1265 O O . LEU A 1 163 ? -4.494 13.479 -9.483 1.00 91.88 163 LEU A O 1
ATOM 1269 N N . PRO A 1 164 ? -3.303 11.799 -10.399 1.00 85.00 164 PRO A N 1
ATOM 1270 C CA . PRO A 1 164 ? -4.444 11.240 -11.108 1.00 85.00 164 PRO A CA 1
ATOM 1271 C C . PRO A 1 164 ? -5.605 10.945 -10.155 1.00 85.00 164 PRO A C 1
ATOM 1273 O O . PRO A 1 164 ? -5.397 10.464 -9.044 1.00 85.00 164 PRO A O 1
ATOM 1276 N N . GLY A 1 165 ? -6.848 11.147 -10.601 1.00 78.00 165 GLY A N 1
ATOM 1277 C CA . GLY A 1 165 ? -8.030 10.964 -9.747 1.00 78.00 165 GLY A CA 1
ATOM 1278 C C . GLY A 1 165 ? -8.166 9.566 -9.126 1.00 78.00 165 GLY A C 1
ATOM 1279 O O . GLY A 1 165 ? -8.844 9.423 -8.112 1.00 78.00 165 GLY A O 1
ATOM 1280 N N . HIS A 1 166 ? -7.503 8.553 -9.690 1.00 69.19 166 HIS A N 1
ATOM 1281 C CA . HIS A 1 166 ? -7.430 7.189 -9.159 1.00 69.19 166 HIS A CA 1
ATOM 1282 C C . HIS A 1 166 ? -6.241 6.952 -8.207 1.00 69.19 166 HIS A C 1
ATOM 1284 O O . HIS A 1 166 ? -6.306 6.054 -7.374 1.00 69.19 166 HIS A O 1
ATOM 1290 N N . ALA A 1 167 ? -5.171 7.746 -8.302 1.00 59.31 167 ALA A N 1
ATOM 1291 C CA . ALA A 1 167 ? -3.984 7.596 -7.470 1.00 59.31 167 ALA A CA 1
ATOM 1292 C C . ALA A 1 167 ? -4.334 7.898 -6.003 1.00 59.31 167 ALA A C 1
ATOM 1294 O O . ALA A 1 167 ? -5.058 8.842 -5.719 1.00 59.31 167 ALA A O 1
ATOM 1295 N N . ALA A 1 168 ? -3.840 7.088 -5.066 1.00 53.53 168 ALA A N 1
ATOM 1296 C CA . ALA A 1 168 ? -4.160 7.088 -3.628 1.00 53.53 168 ALA A CA 1
ATOM 1297 C C . ALA A 1 168 ? -5.498 6.439 -3.213 1.00 53.53 168 ALA A C 1
ATOM 1299 O O . ALA A 1 168 ? -6.052 6.749 -2.153 1.00 53.53 168 ALA A O 1
ATOM 1300 N N . GLU A 1 169 ? -6.012 5.484 -3.989 1.00 52.59 169 GLU A N 1
ATOM 1301 C CA . GLU A 1 169 ? -6.791 4.389 -3.395 1.00 52.59 169 GLU A CA 1
ATOM 1302 C C . GLU A 1 169 ? -5.839 3.491 -2.588 1.00 52.59 169 GLU A C 1
ATOM 1304 O O . GLU A 1 169 ? -5.213 2.575 -3.115 1.00 52.59 169 GLU A O 1
ATOM 1309 N N . GLY A 1 170 ? -5.640 3.833 -1.314 1.00 50.47 170 GLY A N 1
ATOM 1310 C CA . GLY A 1 170 ? -4.738 3.114 -0.415 1.00 50.47 170 GLY A CA 1
ATOM 1311 C C . GLY A 1 170 ? -5.436 2.290 0.655 1.00 50.47 170 GLY A C 1
ATOM 1312 O O . GLY A 1 170 ? -6.632 2.454 0.897 1.00 50.47 170 GLY A O 1
ATOM 1313 N N . LEU A 1 171 ? -4.677 1.421 1.327 1.00 45.53 171 LEU A N 1
ATOM 1314 C CA . LEU A 1 171 ? -5.156 0.511 2.377 1.00 45.53 171 LEU A CA 1
ATOM 1315 C C . LEU A 1 171 ? -5.859 1.239 3.535 1.00 45.53 171 LEU A C 1
ATOM 1317 O O . LEU A 1 171 ? -6.837 0.728 4.080 1.00 45.53 171 LEU A O 1
ATOM 1321 N N . LEU A 1 172 ? -5.466 2.483 3.845 1.00 42.25 172 LEU A N 1
ATOM 1322 C CA . LEU A 1 172 ? -6.206 3.305 4.808 1.00 42.25 172 LEU A CA 1
ATOM 1323 C C . LEU A 1 172 ? -7.647 3.595 4.341 1.00 42.25 172 LEU A C 1
ATOM 1325 O O . LEU A 1 172 ? -8.548 3.750 5.158 1.00 42.25 172 LEU A O 1
ATOM 1329 N N . GLY A 1 173 ? -7.901 3.640 3.030 1.00 33.97 173 GLY A N 1
ATOM 1330 C CA . GLY A 1 173 ? -9.238 3.727 2.437 1.00 33.97 173 GLY A CA 1
ATOM 1331 C C . GLY A 1 173 ? -10.085 2.464 2.636 1.00 33.97 173 GLY A C 1
ATOM 1332 O O . GLY A 1 173 ? -11.307 2.570 2.750 1.00 33.97 173 GLY A O 1
ATOM 1333 N N . VAL A 1 174 ? -9.445 1.295 2.759 1.00 38.25 174 VAL A N 1
ATOM 1334 C CA . VAL A 1 174 ? -10.093 0.029 3.142 1.00 38.25 174 VAL A CA 1
ATOM 1335 C C . VAL A 1 174 ? -10.353 0.011 4.655 1.00 38.25 174 VAL A C 1
ATOM 1337 O O . VAL A 1 174 ? -11.479 -0.251 5.078 1.00 38.25 174 VAL A O 1
ATOM 1340 N N . GLN A 1 175 ? -9.389 0.442 5.481 1.00 35.06 175 GLN A N 1
ATOM 1341 C CA . GLN A 1 175 ? -9.583 0.585 6.935 1.00 35.06 175 GLN A CA 1
ATOM 1342 C C . GLN A 1 175 ? -10.615 1.662 7.316 1.00 35.06 175 GLN A C 1
ATOM 1344 O O . GLN A 1 175 ? -11.290 1.536 8.342 1.00 35.06 175 GLN A O 1
ATOM 1349 N N . ARG A 1 176 ? -10.820 2.695 6.484 1.00 37.47 176 ARG A N 1
ATOM 1350 C CA . ARG A 1 176 ? -11.885 3.704 6.665 1.00 37.47 176 ARG A CA 1
ATOM 1351 C C . ARG A 1 176 ? -13.293 3.106 6.665 1.00 37.47 176 ARG A C 1
ATOM 1353 O O . ARG A 1 176 ? -14.202 3.755 7.174 1.00 37.47 176 ARG A O 1
ATOM 1360 N N . ARG A 1 177 ? -13.496 1.916 6.089 1.00 37.03 177 ARG A N 1
ATOM 1361 C CA . ARG A 1 177 ? -14.816 1.267 6.035 1.00 37.03 177 ARG A CA 1
ATOM 1362 C C . ARG A 1 177 ? -15.096 0.342 7.218 1.00 37.03 177 ARG A C 1
ATOM 1364 O O . ARG A 1 177 ? -16.263 0.101 7.499 1.00 37.03 177 ARG A O 1
ATOM 1371 N N . GLN A 1 178 ? -14.063 -0.132 7.916 1.00 36.44 178 GLN A N 1
ATOM 1372 C CA . GLN A 1 178 ? -14.210 -1.129 8.986 1.00 36.44 178 GLN A CA 1
ATOM 1373 C C . GLN A 1 178 ? -13.811 -0.637 10.385 1.00 36.44 178 GLN A C 1
ATOM 1375 O O . GLN A 1 178 ? -14.141 -1.286 11.373 1.00 36.44 178 GLN A O 1
ATOM 1380 N N . SER A 1 179 ? -13.128 0.503 10.515 1.00 43.72 179 SER A N 1
ATOM 1381 C CA . SER A 1 179 ? -12.589 0.920 11.813 1.00 43.72 179 SER A CA 1
ATOM 1382 C C . SER A 1 179 ? -13.553 1.792 12.629 1.00 43.72 179 SER A C 1
ATOM 1384 O O . SER A 1 179 ? -14.106 2.784 12.153 1.00 43.72 179 SER A O 1
ATOM 1386 N N . VAL A 1 180 ? -13.664 1.467 13.921 1.00 51.59 180 VAL A N 1
ATOM 1387 C CA . VAL A 1 180 ? -14.186 2.323 15.011 1.00 51.59 180 VAL A CA 1
ATOM 1388 C C . VAL A 1 180 ? -13.666 3.770 14.916 1.00 51.59 180 VAL A C 1
ATOM 1390 O O . VAL A 1 180 ? -14.382 4.725 15.214 1.00 51.59 180 VAL A O 1
ATOM 1393 N N . VAL A 1 181 ? -12.445 3.939 14.403 1.00 45.59 181 VAL A N 1
ATOM 1394 C CA . VAL A 1 181 ? -11.787 5.225 14.140 1.00 45.59 181 VAL A CA 1
ATOM 1395 C C . VAL A 1 181 ? -12.601 6.116 13.192 1.00 45.59 181 VAL A C 1
ATOM 1397 O O . VAL A 1 181 ? -12.740 7.310 13.444 1.00 45.59 181 VAL A O 1
ATOM 1400 N N . ALA A 1 182 ? -13.216 5.567 12.140 1.00 49.06 182 ALA A N 1
ATOM 1401 C CA . ALA A 1 182 ? -14.030 6.357 11.215 1.00 49.06 182 ALA A CA 1
ATOM 1402 C C . ALA A 1 182 ? -15.306 6.920 11.872 1.00 49.06 182 ALA A C 1
ATOM 1404 O O . ALA A 1 182 ? -15.700 8.046 11.556 1.00 49.06 182 ALA A O 1
ATOM 1405 N N . ARG A 1 183 ? -15.917 6.174 12.810 1.00 55.03 183 ARG A N 1
ATOM 1406 C CA . ARG A 1 183 ? -17.092 6.624 13.586 1.00 55.03 183 ARG A CA 1
ATOM 1407 C C . ARG A 1 183 ? -16.714 7.713 14.591 1.00 55.03 183 ARG A C 1
ATOM 1409 O O . ARG A 1 183 ? -17.400 8.729 14.676 1.00 55.03 183 ARG A O 1
ATOM 1416 N N . LEU A 1 184 ? -15.580 7.552 15.274 1.00 51.19 184 LEU A N 1
ATOM 1417 C CA . LEU A 1 184 ? -15.052 8.533 16.231 1.00 51.19 184 LEU A CA 1
ATOM 1418 C C . LEU A 1 184 ? -14.646 9.866 15.581 1.00 51.19 184 LEU A C 1
ATOM 1420 O O . LEU A 1 184 ? -14.760 10.914 16.210 1.00 51.19 184 LEU A O 1
ATOM 1424 N N . LEU A 1 185 ? -14.220 9.852 14.315 1.00 54.25 185 LEU A N 1
ATOM 1425 C CA . LEU A 1 185 ? -13.844 11.059 13.565 1.00 54.25 185 LEU A CA 1
ATOM 1426 C C . LEU A 1 185 ? -15.044 11.835 12.976 1.00 54.25 185 LEU A C 1
ATOM 1428 O O . LEU A 1 185 ? -14.848 12.776 12.203 1.00 54.25 185 LEU A O 1
ATOM 1432 N N . GLY A 1 186 ? -16.286 11.470 13.326 1.00 45.19 186 GLY A N 1
ATOM 1433 C CA . GLY A 1 186 ? -17.479 12.295 13.093 1.00 45.19 186 GLY A CA 1
ATOM 1434 C C . GLY A 1 186 ? -17.900 12.467 11.629 1.00 45.19 186 GLY A C 1
ATOM 1435 O O . GLY A 1 186 ? -18.624 13.411 11.310 1.00 45.19 186 GLY A O 1
ATOM 1436 N N . ARG A 1 187 ? -17.466 11.590 10.714 1.00 43.44 187 ARG A N 1
ATOM 1437 C CA . ARG A 1 187 ? -17.924 11.615 9.314 1.00 43.44 187 ARG A CA 1
ATOM 1438 C C . ARG A 1 187 ? -19.013 10.561 9.091 1.00 43.44 187 ARG A C 1
ATOM 1440 O O . ARG A 1 187 ? -18.777 9.393 9.389 1.00 43.44 187 ARG A O 1
ATOM 1447 N N . PRO A 1 188 ? -20.190 10.936 8.551 1.00 34.34 188 PRO A N 1
ATOM 1448 C CA . PRO A 1 188 ? -21.268 9.982 8.334 1.00 34.34 188 PRO A CA 1
ATOM 1449 C C . PRO A 1 188 ? -20.835 8.901 7.331 1.00 34.34 188 PRO A C 1
ATOM 1451 O O . PRO A 1 188 ? -20.108 9.210 6.376 1.00 34.34 188 PRO A O 1
ATOM 1454 N N . PRO A 1 189 ? -21.287 7.646 7.500 1.00 39.94 189 PRO A N 1
ATOM 1455 C CA . PRO A 1 189 ? -21.033 6.598 6.524 1.00 39.94 189 PRO A CA 1
ATOM 1456 C C . PRO A 1 189 ? -21.615 7.026 5.172 1.00 39.94 189 PRO A C 1
ATOM 1458 O O . PRO A 1 189 ? -22.807 7.324 5.061 1.00 39.94 189 PRO A O 1
ATOM 1461 N N . ARG A 1 190 ? -20.787 7.071 4.120 1.00 39.47 190 ARG A N 1
ATOM 1462 C CA . ARG A 1 190 ? -21.309 7.232 2.757 1.00 39.47 190 ARG A CA 1
ATOM 1463 C C . ARG A 1 190 ? -22.086 5.962 2.413 1.00 39.47 190 ARG A C 1
ATOM 1465 O O . ARG A 1 190 ? -21.489 4.900 2.268 1.00 39.47 190 ARG A O 1
ATOM 1472 N N . ARG A 1 191 ? -23.412 6.071 2.290 1.00 32.03 191 ARG A N 1
ATOM 1473 C CA . ARG A 1 191 ? -24.260 4.981 1.788 1.00 32.03 191 ARG A CA 1
ATOM 1474 C C . ARG A 1 191 ? -23.839 4.643 0.357 1.00 32.03 191 ARG A C 1
ATOM 1476 O O . ARG A 1 191 ? -23.735 5.540 -0.483 1.00 32.03 191 ARG A O 1
ATOM 1483 N N . HIS A 1 192 ? -23.614 3.361 0.074 1.00 32.25 192 HIS A N 1
ATOM 1484 C CA . HIS A 1 192 ? -23.471 2.890 -1.300 1.00 32.25 192 HIS A CA 1
ATOM 1485 C C . HIS A 1 192 ? -24.739 3.257 -2.087 1.00 32.25 192 HIS A C 1
ATOM 1487 O O . HIS A 1 192 ? -25.844 2.933 -1.662 1.00 32.25 192 HIS A O 1
ATOM 1493 N N . GLY A 1 193 ? -24.579 3.989 -3.197 1.00 38.28 193 GLY A N 1
ATOM 1494 C CA . GLY A 1 193 ? -25.679 4.321 -4.113 1.00 38.28 193 GLY A CA 1
ATOM 1495 C C . GLY A 1 193 ? -25.848 5.798 -4.484 1.00 38.28 193 GLY A C 1
ATOM 1496 O O . GLY A 1 193 ? -26.565 6.083 -5.437 1.00 38.28 193 GLY A O 1
ATOM 1497 N N . GLN A 1 194 ? -25.179 6.751 -3.826 1.00 30.72 194 GLN A N 1
ATOM 1498 C CA . GLN A 1 194 ? -25.206 8.148 -4.283 1.00 30.72 194 GLN A CA 1
ATOM 1499 C C . GLN A 1 194 ? -23.999 8.455 -5.174 1.00 30.72 194 GLN A C 1
ATOM 1501 O O . GLN A 1 194 ? -22.907 8.753 -4.693 1.00 30.72 194 GLN A O 1
ATOM 1506 N N . ARG A 1 195 ? -24.208 8.391 -6.496 1.00 33.34 195 ARG A N 1
ATOM 1507 C CA . ARG A 1 195 ? -23.377 9.143 -7.447 1.00 33.34 195 ARG A CA 1
ATOM 1508 C C . ARG A 1 195 ? -23.468 10.623 -7.067 1.00 33.34 195 ARG A C 1
ATOM 1510 O O . ARG A 1 195 ? -24.572 11.119 -6.848 1.00 33.34 195 ARG A O 1
ATOM 1517 N N . GLN A 1 196 ? -22.338 11.325 -7.000 1.00 33.81 196 GLN A N 1
ATOM 1518 C CA . GLN A 1 196 ? -22.386 12.785 -7.042 1.00 33.81 196 GLN A CA 1
ATOM 1519 C C . GLN A 1 196 ? -22.965 13.199 -8.404 1.00 33.81 196 GLN A C 1
ATOM 1521 O O . GLN A 1 196 ? -22.520 12.668 -9.427 1.00 33.81 196 GLN A O 1
ATOM 1526 N N . PRO A 1 197 ? -23.968 14.089 -8.455 1.00 29.73 197 PRO A N 1
ATOM 1527 C CA . PRO A 1 197 ? -24.354 14.703 -9.709 1.00 29.73 197 PRO A CA 1
ATOM 1528 C C . PRO A 1 197 ? -23.248 15.688 -10.108 1.00 29.73 197 PRO A C 1
ATOM 1530 O O . PRO A 1 197 ? -22.996 16.638 -9.380 1.00 29.73 197 PRO A O 1
ATOM 1533 N N . GLY A 1 198 ? -22.596 15.397 -11.235 1.00 38.47 198 GLY A N 1
ATOM 1534 C CA . GLY A 1 198 ? -21.827 16.309 -12.089 1.00 38.47 198 GLY A CA 1
ATOM 1535 C C . GLY A 1 198 ? -20.955 17.390 -11.442 1.00 38.47 198 GLY A C 1
ATOM 1536 O O . GLY A 1 198 ? -21.467 18.437 -11.058 1.00 38.47 198 GLY A O 1
ATOM 1537 N N . SER A 1 199 ? -19.638 17.189 -11.517 1.00 33.84 199 SER A N 1
ATOM 1538 C CA . SER A 1 199 ? -18.637 18.191 -11.931 1.00 33.84 199 SER A CA 1
ATOM 1539 C C . SER A 1 199 ? -17.291 17.503 -12.098 1.00 33.84 199 SER A C 1
ATOM 1541 O O . SER A 1 199 ? -16.853 16.900 -11.091 1.00 33.84 199 SER A O 1
#

Sequence (199 aa):
MKGEVRAYLESIDCPSRDDYDLSTSESTFPDGSDYKIELLPTSLEQYDTLIDLGEEHDVPVNKFIDVTGTVFDSDEEIREKCKRCREEGIQLLMEPEKGHDPSDVSQQMALGAMPGGTVRGVDNLVNTLAEVKRAAELGVRGFNLQDEGVLRVCLKMREDGELPGHAAEGLLGVQRRQSVVARLLGRPPRRHGQRQPGS

Radius of gyration: 19.48 Å; Cα contacts (8 Å, |Δi|>4): 227; chains: 1; bounding box: 46×44×52 Å

Secondary structure (DSSP, 8-state):
-HHHHHHHHHHTT--SS--TT-PPPS---TTS-S---EE---SHHHHHHHHHHHHHTT----EEEESS-TTTS-HHHHHHHHHHHHHTTPEEEEPPP----TT--SHHHHTTPPP-S---SHHHHHHHHHHHHHHHHTT--EE----HHHHHHHHHHHHTTSS-TTTTB-HHHHHHHH-HHHHHTTPPP--TT-PPP--

Solvent-accessible surface area (backbone atoms only — not comparable to full-atom values): 11805 Å² total; per-residue (Å²): 109,74,67,59,54,29,55,50,31,48,75,69,80,35,82,64,67,81,75,84,84,64,76,81,75,95,64,59,47,99,86,66,41,80,73,77,48,78,44,72,43,76,47,70,70,46,48,54,51,50,51,53,51,18,64,77,66,77,41,77,69,40,28,39,41,26,72,70,20,59,74,78,46,51,75,64,55,48,34,49,53,44,46,54,27,58,77,68,68,27,46,56,24,37,16,50,63,74,52,81,49,94,79,57,80,46,70,42,55,79,67,73,41,77,68,90,44,56,65,65,62,70,69,48,44,51,51,37,53,51,44,48,44,52,41,38,75,55,59,45,45,24,28,50,53,69,25,68,66,59,47,54,49,50,54,48,31,26,77,71,64,72,31,57,85,60,41,68,56,21,58,55,66,58,48,55,75,74,39,69,65,39,63,73,69,71,54,80,82,80,66,90,82,72,75,79,82,82,133